Protein AF-A0A175W714-F1 (afdb_monomer_lite)

Sequence (210 aa):
MASLNISRDTPFRANLKCFIICFLMSLANVQYGYDTAVIAAFQAMRGFLRVFGYRDPSLPSGWGIEPTHQQLITSFMNVGTIGIWAGSVIGFVGFGVQMGTDTVAGVCVGRTLVGVCNAFYITFANAYVSESAPRHLRAVMGGLFGIMPTIGGMLGTVTVYLAKGIDNQLCYQIPLACLFFFPTVLCVMAVFIPESPRGRAQREKAEAAR

pLDDT: mean 70.59, std 15.59, range [27.31, 91.62]

Foldseek 3Di:
DPPPCPVVCPDCVVCVVVLVLLLLLLLLLLLVLLVVLLVVLLLVALQSCVQENDQDPPDPSRDDDDDDDDPPQPPVLPPQQVLLVVLLVLLVVLLVQCLPDSYPVSPVVSVVSPVSSSSSSLSNSVVQLCQSDDPVCSVVSVVSSVCSSVNSNVVNNVQLVVLRVDNHNSSSNRSSVVSNVSSVSSVVSSVVDDGGPVVVVVVVVVVVVD

InterPro domains:
  IPR005828 Major facilitator, sugar transporter-like [PF00083] (87-210)
  IPR036259 MFS transporter superfamily [G3DSA:1.20.1250.20] (13-210)
  IPR036259 MFS transporter superfamily [SSF103473] (22-206)
  IPR050360 Major Facilitator Superfamily Sugar Transporters [PTHR48022] (12-209)

Radius of gyration: 20.7 Å; chains: 1; bounding box: 66×40×62 Å

Secondary structure (DSSP, 8-state):
-----------HHHHHHHHHHHHHHHHHHHHHHHHHHHHHHHTT-HHHHHHH----TTSTT---------SSTTGGGG-TTHHHHHHHHHHHHHHHHHHH--SHHHHHHHHHHHHHHHHHHHHHHHHHHHHHS-TTTHHHHHHHHHHHHHHHHHHHHHHHHHHTT--STHHHHHHHHHHTHHHHHHHHHHHHSPPPHHHHHHHHHHHHT-

Structure (mmCIF, N/CA/C/O backbone):
data_AF-A0A175W714-F1
#
_entry.id   AF-A0A175W714-F1
#
loop_
_atom_site.group_PDB
_atom_site.id
_atom_site.type_symbol
_atom_site.label_atom_id
_atom_site.label_alt_id
_atom_site.label_comp_id
_atom_site.label_asym_id
_atom_site.label_entity_id
_atom_site.label_seq_id
_atom_site.pdbx_PDB_ins_code
_atom_site.Cartn_x
_atom_site.Cartn_y
_atom_site.Cartn_z
_atom_site.occupancy
_atom_site.B_iso_or_equiv
_atom_site.auth_seq_id
_atom_site.auth_comp_id
_atom_site.auth_asym_id
_atom_site.auth_atom_id
_atom_site.pdbx_PDB_model_num
ATOM 1 N N . MET A 1 1 ? 48.216 17.654 -17.788 1.00 36.84 1 MET A N 1
ATOM 2 C CA . MET A 1 1 ? 47.383 17.297 -16.618 1.00 36.84 1 MET A CA 1
ATOM 3 C C . MET A 1 1 ? 46.293 18.347 -16.411 1.00 36.84 1 MET A C 1
ATOM 5 O O . MET A 1 1 ? 46.246 18.986 -15.370 1.00 36.84 1 MET A O 1
ATOM 9 N N . ALA A 1 2 ? 45.410 18.544 -17.397 1.00 43.91 2 ALA A N 1
ATOM 10 C CA . ALA A 1 2 ? 44.174 19.269 -17.131 1.00 43.91 2 ALA A CA 1
ATOM 11 C C . ALA A 1 2 ? 43.330 18.331 -16.272 1.00 43.91 2 ALA A C 1
ATOM 13 O O . ALA A 1 2 ? 42.782 17.348 -16.773 1.00 43.91 2 ALA A O 1
ATOM 14 N N . SER A 1 3 ? 43.338 18.570 -14.964 1.00 50.34 3 SER A N 1
ATOM 15 C CA . SER A 1 3 ? 42.326 18.043 -14.071 1.00 50.34 3 SER A CA 1
ATOM 16 C C . SER A 1 3 ? 40.991 18.374 -14.721 1.00 50.34 3 SER A C 1
ATOM 18 O O . SER A 1 3 ? 40.574 19.531 -14.775 1.00 50.34 3 SER A O 1
ATOM 20 N N . LEU A 1 4 ? 40.346 17.353 -15.288 1.00 48.00 4 LEU A N 1
ATOM 21 C CA . LEU A 1 4 ? 38.928 17.390 -15.583 1.00 48.00 4 LEU A CA 1
ATOM 22 C C . LEU A 1 4 ? 38.250 17.530 -14.217 1.00 48.00 4 LEU A C 1
ATOM 24 O O . LEU A 1 4 ? 37.769 16.565 -13.626 1.00 48.00 4 LEU A O 1
ATOM 28 N N . ASN A 1 5 ? 38.228 18.764 -13.716 1.00 44.22 5 ASN A N 1
ATOM 29 C CA . ASN A 1 5 ? 37.180 19.291 -12.871 1.00 44.22 5 ASN A CA 1
ATOM 30 C C . ASN A 1 5 ? 35.907 19.225 -13.720 1.00 44.22 5 ASN A C 1
ATOM 32 O O . ASN A 1 5 ? 35.352 20.237 -14.142 1.00 44.22 5 ASN A O 1
ATO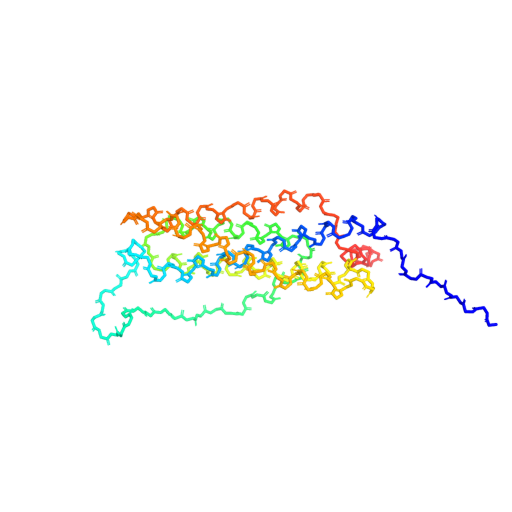M 36 N N . ILE A 1 6 ? 35.434 18.001 -13.983 1.00 50.16 6 ILE A N 1
ATOM 37 C CA . ILE A 1 6 ? 34.012 17.739 -14.079 1.00 50.16 6 ILE A CA 1
ATOM 38 C C . ILE A 1 6 ? 33.539 18.157 -12.699 1.00 50.16 6 ILE A C 1
ATOM 40 O O . ILE A 1 6 ? 33.594 17.368 -11.756 1.00 50.16 6 ILE A O 1
ATOM 44 N N . SER A 1 7 ? 33.199 19.437 -12.563 1.00 48.09 7 SER A N 1
ATOM 45 C CA . SER A 1 7 ? 32.378 19.918 -11.474 1.00 48.09 7 SER A CA 1
ATOM 46 C C . SER A 1 7 ? 31.142 19.034 -11.551 1.00 48.09 7 SER A C 1
ATOM 48 O O . SER A 1 7 ? 30.301 19.142 -12.442 1.00 48.09 7 SER A O 1
ATOM 50 N N . ARG A 1 8 ? 31.165 17.993 -10.720 1.00 55.59 8 ARG A N 1
ATOM 51 C CA . ARG A 1 8 ? 30.246 16.855 -10.743 1.00 55.59 8 ARG A CA 1
ATOM 52 C C . ARG A 1 8 ? 28.924 17.229 -10.078 1.00 55.59 8 ARG A C 1
ATOM 54 O O . ARG A 1 8 ? 28.111 16.355 -9.787 1.00 55.59 8 ARG A O 1
ATOM 61 N N . ASP A 1 9 ? 28.736 18.526 -9.883 1.00 52.00 9 ASP A N 1
ATOM 62 C CA . ASP A 1 9 ? 27.588 19.195 -9.323 1.00 52.00 9 ASP A CA 1
ATOM 63 C C . ASP A 1 9 ? 26.723 19.647 -10.496 1.00 52.00 9 ASP A C 1
ATOM 65 O O . ASP A 1 9 ? 26.537 20.831 -10.772 1.00 52.00 9 ASP A O 1
ATOM 69 N N . THR A 1 10 ? 26.191 18.678 -11.246 1.00 57.50 10 THR A N 1
ATOM 70 C CA . THR A 1 10 ? 25.026 18.966 -12.089 1.00 57.50 10 THR A CA 1
ATOM 71 C C . THR A 1 10 ? 23.985 19.652 -11.198 1.00 57.50 10 THR A C 1
ATOM 73 O O . THR A 1 10 ? 23.635 19.076 -10.162 1.00 57.50 10 THR A O 1
ATOM 76 N N . PRO A 1 11 ? 23.503 20.858 -11.548 1.00 58.75 11 PRO A N 1
ATOM 77 C CA . PRO A 1 11 ? 22.686 21.666 -10.650 1.00 58.75 11 PRO A CA 1
ATOM 78 C C . PRO A 1 11 ? 21.440 20.896 -10.204 1.00 58.75 11 PRO A C 1
ATOM 80 O O . PRO A 1 11 ? 20.872 20.128 -10.982 1.00 58.75 11 PRO A O 1
ATOM 83 N N . PHE A 1 12 ? 20.973 21.129 -8.972 1.00 59.03 12 PHE A N 1
ATOM 84 C CA . PHE A 1 12 ? 19.808 20.445 -8.385 1.00 59.03 12 PHE A CA 1
ATOM 85 C C . PHE A 1 12 ? 18.595 20.407 -9.332 1.00 59.03 12 PHE A C 1
ATOM 87 O O . PHE A 1 12 ? 17.926 19.386 -9.439 1.00 59.03 12 PHE A O 1
ATOM 94 N N . ARG A 1 13 ? 18.368 21.478 -10.108 1.00 57.28 13 ARG A N 1
ATOM 95 C CA . ARG A 1 13 ? 17.308 21.558 -11.130 1.00 57.28 13 ARG A CA 1
ATOM 96 C C . ARG A 1 13 ? 17.423 20.505 -12.239 1.00 57.28 13 ARG A C 1
ATOM 98 O O . ARG A 1 13 ? 16.395 20.010 -12.688 1.00 57.28 13 ARG A O 1
ATOM 105 N N . ALA A 1 14 ? 18.635 20.140 -12.661 1.00 60.34 14 ALA A N 1
ATOM 106 C CA . ALA A 1 14 ? 18.847 19.094 -13.666 1.00 60.34 14 ALA A CA 1
ATOM 107 C C . ALA A 1 14 ? 18.456 17.709 -13.123 1.00 60.34 14 ALA A C 1
ATOM 109 O O . ALA A 1 14 ? 17.886 16.894 -13.845 1.00 60.34 14 ALA A O 1
ATOM 110 N N . ASN A 1 15 ? 18.687 17.480 -11.827 1.00 66.62 15 ASN A N 1
ATOM 111 C CA . ASN A 1 15 ? 18.328 16.241 -11.139 1.00 66.62 15 ASN A CA 1
ATOM 112 C C . ASN A 1 15 ? 16.938 16.285 -10.484 1.00 66.62 15 ASN A C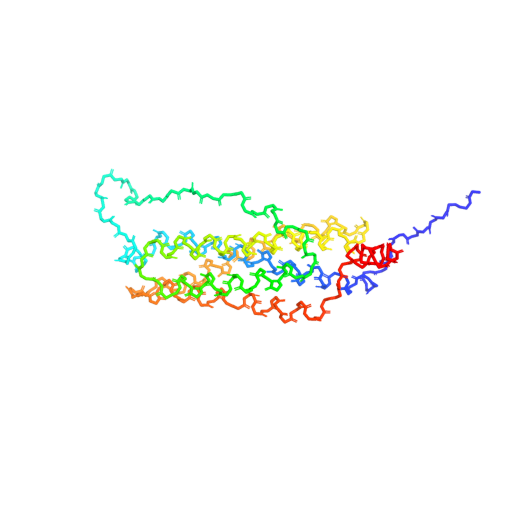 1
ATOM 114 O O . ASN A 1 15 ? 16.502 15.273 -9.943 1.00 66.62 15 ASN A O 1
ATOM 118 N N . LEU A 1 16 ? 16.216 17.411 -10.550 1.00 71.62 16 LEU A N 1
ATOM 119 C CA . LEU A 1 16 ? 14.935 17.599 -9.864 1.00 71.62 16 LEU A CA 1
ATOM 120 C C . LEU A 1 16 ? 13.883 16.591 -10.332 1.00 71.62 16 LEU A C 1
ATOM 122 O O . LEU A 1 16 ? 13.131 16.079 -9.514 1.00 71.62 16 LEU A O 1
ATOM 126 N N . LYS A 1 17 ? 13.865 16.244 -11.625 1.00 70.94 17 LYS A N 1
ATOM 127 C CA . LYS A 1 17 ? 12.980 15.188 -12.145 1.00 70.94 17 LYS A CA 1
ATOM 128 C C . LYS A 1 17 ? 13.260 13.843 -11.470 1.00 70.94 17 LYS A C 1
ATOM 130 O O . LYS A 1 17 ? 12.333 13.196 -11.002 1.00 70.94 17 LYS A O 1
ATOM 135 N N . CYS A 1 18 ? 14.533 13.457 -11.363 1.00 69.62 18 CYS A N 1
ATOM 136 C CA . CYS A 1 18 ? 14.940 12.233 -10.671 1.00 69.62 18 CYS A CA 1
ATOM 137 C C . CYS A 1 18 ? 14.597 12.299 -9.175 1.00 69.62 18 CYS A C 1
ATOM 139 O O . CYS A 1 18 ? 14.030 11.359 -8.628 1.00 69.62 18 CYS A O 1
ATOM 141 N N . PHE A 1 19 ? 14.853 13.439 -8.532 1.00 74.50 19 PHE A N 1
ATOM 142 C CA . PHE A 1 19 ? 14.507 13.666 -7.132 1.00 74.50 19 PHE A CA 1
ATOM 143 C C . PHE A 1 19 ? 13.004 13.529 -6.866 1.00 74.50 19 PHE A C 1
ATOM 145 O O . PHE A 1 19 ? 12.624 12.811 -5.946 1.00 74.50 19 PHE A O 1
ATOM 152 N N . ILE A 1 20 ? 12.155 14.149 -7.691 1.00 77.00 20 ILE A N 1
ATOM 153 C CA . ILE A 1 20 ? 10.694 14.039 -7.591 1.00 77.00 20 ILE A CA 1
ATOM 154 C C . ILE A 1 20 ? 10.259 12.585 -7.771 1.00 77.00 20 ILE A C 1
ATOM 156 O O . ILE A 1 20 ? 9.485 12.087 -6.962 1.00 77.00 20 ILE A O 1
ATOM 160 N N . ILE A 1 21 ? 10.779 11.876 -8.776 1.00 75.69 21 ILE A N 1
ATOM 161 C CA . ILE A 1 21 ? 10.405 10.476 -9.000 1.00 75.69 21 ILE A CA 1
ATOM 162 C C . ILE A 1 21 ? 10.840 9.592 -7.818 1.00 75.69 21 ILE A C 1
ATOM 164 O O . ILE A 1 21 ? 10.051 8.785 -7.332 1.00 75.69 21 ILE A O 1
ATOM 168 N N . CYS A 1 22 ? 12.058 9.761 -7.299 1.00 75.31 22 CYS A N 1
ATOM 169 C CA . CYS A 1 22 ? 12.528 9.023 -6.126 1.00 75.31 22 CYS A CA 1
ATOM 170 C C . CYS A 1 22 ? 11.728 9.353 -4.863 1.00 75.31 22 CYS A C 1
ATOM 172 O O . CYS A 1 22 ? 11.448 8.455 -4.070 1.00 75.31 22 CYS A O 1
ATOM 174 N N . PHE A 1 23 ? 11.326 10.611 -4.683 1.00 78.06 23 PHE A N 1
ATOM 175 C CA . PHE A 1 23 ? 10.436 11.009 -3.599 1.00 78.06 23 PHE A CA 1
ATOM 176 C C . PHE A 1 23 ? 9.063 10.335 -3.734 1.00 78.06 23 PHE A C 1
ATOM 178 O O . PHE A 1 23 ? 8.578 9.737 -2.776 1.00 78.06 23 PHE A O 1
ATOM 185 N N . LEU A 1 24 ? 8.485 10.323 -4.939 1.00 78.31 24 LEU A N 1
ATOM 186 C CA . LEU A 1 24 ? 7.223 9.633 -5.222 1.00 78.31 24 LEU A CA 1
ATOM 187 C C . LEU A 1 24 ? 7.325 8.121 -4.986 1.00 78.31 24 LEU A C 1
ATOM 189 O O . LEU A 1 24 ? 6.415 7.532 -4.415 1.00 78.31 24 LEU A O 1
ATOM 193 N N . MET A 1 25 ? 8.442 7.485 -5.346 1.00 75.75 25 MET A N 1
ATOM 194 C CA . MET A 1 25 ? 8.683 6.070 -5.026 1.00 75.75 25 MET A CA 1
ATOM 195 C C . MET A 1 25 ? 8.885 5.822 -3.539 1.00 75.75 25 MET A C 1
ATOM 197 O O . MET A 1 25 ? 8.499 4.773 -3.025 1.00 75.75 25 MET A O 1
ATOM 201 N N . SER A 1 26 ? 9.393 6.810 -2.813 1.00 80.44 26 SER A N 1
ATOM 202 C CA . SER A 1 26 ? 9.501 6.724 -1.360 1.00 80.44 26 SER A CA 1
ATOM 203 C C . SER A 1 26 ? 8.125 6.778 -0.672 1.00 80.44 26 SER A C 1
ATOM 205 O O . SER A 1 26 ? 8.000 6.275 0.443 1.00 80.44 26 SER A O 1
ATOM 207 N N . LEU A 1 27 ? 7.062 7.252 -1.342 1.00 81.25 27 LEU A N 1
ATOM 208 C CA . LEU A 1 27 ? 5.677 7.133 -0.851 1.00 81.25 27 LEU A CA 1
ATOM 209 C C . LEU A 1 27 ? 5.258 5.668 -0.640 1.00 81.25 27 LEU A C 1
ATOM 211 O O . LEU A 1 27 ? 4.466 5.370 0.251 1.00 81.25 27 LEU A O 1
ATOM 215 N N . ALA A 1 28 ? 5.849 4.731 -1.384 1.00 80.69 28 ALA A N 1
ATOM 216 C CA . ALA A 1 28 ? 5.621 3.304 -1.177 1.00 80.69 28 ALA A CA 1
ATOM 217 C C . ALA A 1 28 ? 6.116 2.818 0.200 1.00 80.69 28 ALA A C 1
ATOM 219 O O . ALA A 1 28 ? 5.582 1.867 0.761 1.00 80.69 28 ALA A O 1
ATOM 220 N N . ASN A 1 29 ? 7.092 3.512 0.793 1.00 83.06 29 ASN A N 1
ATOM 221 C CA . ASN A 1 29 ? 7.564 3.233 2.151 1.00 83.06 29 ASN A CA 1
ATOM 222 C C . ASN A 1 29 ? 6.700 3.909 3.219 1.00 83.06 29 ASN A C 1
ATOM 224 O O . ASN A 1 29 ? 6.588 3.389 4.327 1.00 83.06 29 ASN A O 1
ATOM 228 N N . VAL A 1 30 ? 6.038 5.023 2.883 1.00 85.19 30 VAL A N 1
ATOM 229 C CA . VAL A 1 30 ? 5.006 5.623 3.745 1.00 85.19 30 VAL A CA 1
ATOM 230 C C . VAL A 1 30 ? 3.872 4.622 3.958 1.00 85.19 30 VAL A C 1
ATOM 232 O O . VAL A 1 30 ? 3.441 4.430 5.090 1.00 85.19 30 VAL A O 1
ATOM 235 N N . GLN A 1 31 ? 3.455 3.915 2.904 1.00 84.06 31 GLN A N 1
ATOM 236 C CA . GLN A 1 31 ? 2.470 2.837 3.009 1.00 84.06 31 GLN A CA 1
ATOM 237 C C . GLN A 1 31 ? 2.899 1.741 3.997 1.00 84.06 31 GLN A C 1
ATOM 239 O O . GLN A 1 31 ? 2.113 1.343 4.853 1.00 84.06 31 GLN A O 1
ATOM 244 N N . TYR A 1 32 ? 4.152 1.281 3.921 1.00 83.81 32 TYR A N 1
ATOM 245 C CA . TYR A 1 32 ? 4.681 0.288 4.862 1.00 83.81 32 TYR A CA 1
ATOM 246 C C . TYR A 1 32 ? 4.666 0.793 6.316 1.00 83.81 32 TYR A C 1
ATOM 248 O O . TYR A 1 32 ? 4.240 0.086 7.231 1.00 83.81 32 TYR A O 1
ATOM 256 N N . GLY A 1 33 ? 5.086 2.040 6.535 1.00 82.44 33 GLY A N 1
ATOM 257 C CA . GLY A 1 33 ? 5.029 2.667 7.854 1.00 82.44 33 GLY A CA 1
ATOM 258 C C . GLY A 1 33 ? 3.605 2.794 8.395 1.00 82.44 33 GLY A C 1
ATOM 259 O O . GLY A 1 33 ? 3.350 2.512 9.563 1.00 82.44 33 GLY A O 1
ATOM 260 N N . TYR A 1 34 ? 2.661 3.173 7.534 1.00 85.25 34 TYR A N 1
ATOM 261 C CA . TYR A 1 34 ? 1.252 3.281 7.893 1.00 85.25 34 TYR A CA 1
ATOM 262 C C . TYR A 1 34 ? 0.677 1.915 8.293 1.00 85.25 34 TYR A C 1
ATOM 264 O O . TYR A 1 34 ? 0.051 1.799 9.346 1.00 85.25 34 TYR A O 1
ATOM 272 N N . ASP A 1 35 ? 0.925 0.873 7.493 1.00 82.69 35 ASP A N 1
ATOM 273 C CA . ASP A 1 35 ? 0.424 -0.479 7.7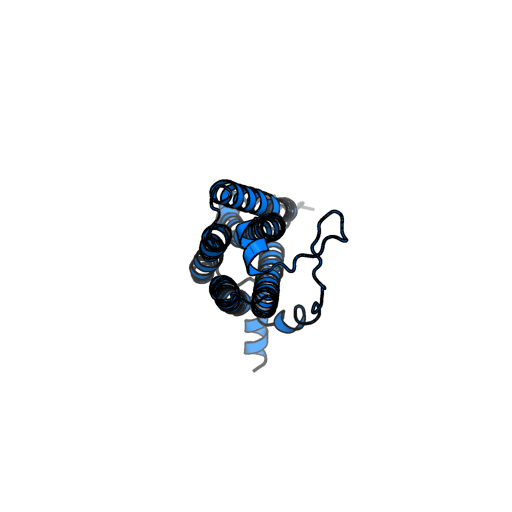61 1.00 82.69 35 ASP A CA 1
ATOM 274 C C . ASP A 1 35 ? 0.947 -1.034 9.091 1.00 82.69 35 ASP A C 1
ATOM 276 O O . ASP A 1 35 ? 0.163 -1.525 9.903 1.00 82.69 35 ASP A O 1
ATOM 280 N N . THR A 1 36 ? 2.245 -0.878 9.373 1.00 82.94 36 THR A N 1
ATOM 281 C CA . THR A 1 36 ? 2.836 -1.352 10.637 1.00 82.94 36 THR A CA 1
ATOM 282 C C . THR A 1 36 ? 2.243 -0.651 11.863 1.00 82.94 36 THR A C 1
ATOM 284 O O . THR A 1 36 ? 1.941 -1.315 12.858 1.00 82.94 36 THR A O 1
ATOM 287 N N . ALA A 1 37 ? 1.993 0.659 11.789 1.00 82.12 37 ALA A N 1
ATOM 288 C CA . ALA A 1 37 ? 1.348 1.406 12.870 1.00 82.12 37 ALA A CA 1
ATOM 289 C C . ALA A 1 37 ? -0.116 0.987 13.088 1.00 82.12 37 ALA A C 1
ATOM 291 O O . ALA A 1 37 ? -0.547 0.801 14.229 1.00 82.12 37 ALA A O 1
ATOM 292 N N . VAL A 1 38 ? -0.876 0.797 12.006 1.00 83.50 38 VAL A N 1
ATOM 293 C CA . VAL A 1 38 ? -2.277 0.358 12.089 1.00 83.50 38 VAL A CA 1
ATOM 294 C C . VAL A 1 38 ? -2.387 -1.061 12.653 1.00 83.50 38 VAL A C 1
ATOM 296 O O . VAL A 1 38 ? -3.248 -1.314 13.495 1.00 83.50 38 VAL A O 1
ATOM 299 N N . ILE A 1 39 ? -1.490 -1.973 12.263 1.00 81.06 39 ILE A N 1
ATOM 300 C CA . ILE A 1 39 ? -1.430 -3.333 12.827 1.00 81.06 39 ILE A CA 1
ATOM 301 C C . ILE A 1 39 ? -1.214 -3.293 14.336 1.00 81.06 39 ILE A C 1
ATOM 303 O O . ILE A 1 39 ? -1.967 -3.923 15.080 1.00 81.06 39 ILE A O 1
ATOM 307 N N . ALA A 1 40 ? -0.194 -2.556 14.784 1.00 79.06 40 ALA A N 1
ATOM 308 C CA . ALA A 1 40 ? 0.134 -2.458 16.202 1.00 79.06 40 ALA A CA 1
ATOM 309 C C . ALA A 1 40 ? -1.055 -1.912 17.010 1.00 79.06 40 ALA A C 1
ATOM 311 O O . ALA A 1 40 ? -1.334 -2.368 18.117 1.00 79.06 40 ALA A O 1
ATOM 312 N N . ALA A 1 41 ? -1.812 -0.982 16.427 1.00 81.12 41 ALA A N 1
ATOM 313 C CA . ALA A 1 41 ? -3.002 -0.433 17.053 1.00 81.12 41 ALA A CA 1
ATOM 314 C C . ALA A 1 41 ? -4.181 -1.412 17.135 1.00 81.12 41 ALA A C 1
ATOM 316 O O . ALA A 1 41 ? -4.917 -1.381 18.123 1.00 81.12 41 ALA A O 1
ATOM 317 N N . PHE A 1 42 ? -4.381 -2.281 16.138 1.00 77.75 42 PHE A N 1
ATOM 318 C CA . PHE A 1 42 ? -5.491 -3.245 16.139 1.00 77.75 42 PHE A CA 1
ATOM 319 C C . PHE A 1 42 ? -5.450 -4.183 17.337 1.00 77.75 42 PHE A C 1
ATOM 321 O O . PHE A 1 42 ? -6.497 -4.478 17.910 1.00 77.75 42 PHE A O 1
ATOM 328 N N . GLN A 1 43 ? -4.254 -4.555 17.790 1.00 71.62 43 GLN A N 1
ATOM 329 C CA . GLN A 1 43 ? -4.078 -5.378 18.988 1.00 71.62 43 GLN A CA 1
ATOM 330 C C . GLN A 1 43 ? -4.623 -4.711 20.267 1.00 71.62 43 GLN A C 1
ATOM 332 O O . GLN A 1 43 ? -4.957 -5.406 21.222 1.00 71.62 43 GLN A O 1
ATOM 337 N N . ALA A 1 44 ? -4.757 -3.380 20.290 1.00 74.69 44 ALA A N 1
ATOM 338 C CA . ALA A 1 44 ? -5.293 -2.620 21.421 1.00 74.69 44 ALA A CA 1
ATOM 339 C C . ALA A 1 44 ? -6.746 -2.138 21.220 1.00 74.69 44 ALA A C 1
ATOM 341 O O . ALA A 1 44 ? -7.365 -1.624 22.158 1.00 74.69 44 ALA A O 1
ATOM 342 N N . MET A 1 45 ? -7.314 -2.264 20.016 1.00 75.88 45 MET A N 1
ATOM 343 C CA . MET A 1 45 ? -8.661 -1.772 19.720 1.00 75.88 45 MET A CA 1
ATOM 344 C C . MET A 1 45 ? -9.737 -2.717 20.253 1.00 75.88 45 MET A C 1
ATOM 346 O O . MET A 1 45 ? -9.836 -3.870 19.843 1.00 75.88 45 MET A O 1
ATOM 350 N N . ARG A 1 46 ? -10.634 -2.195 21.096 1.00 74.31 46 ARG A N 1
ATOM 351 C CA . ARG A 1 46 ? -11.740 -2.971 21.683 1.00 74.31 46 ARG A CA 1
ATOM 352 C C . ARG A 1 46 ? -12.645 -3.617 20.633 1.00 74.31 46 ARG A C 1
ATOM 354 O O . ARG A 1 46 ? -13.030 -4.766 20.817 1.00 74.31 46 ARG A O 1
ATOM 361 N N . GLY A 1 47 ? -12.971 -2.916 19.544 1.00 71.88 47 GLY A N 1
ATOM 362 C CA . GLY A 1 47 ? -13.799 -3.482 18.475 1.00 71.88 47 GLY A CA 1
ATOM 363 C C . GLY A 1 47 ? -13.107 -4.623 17.722 1.00 71.88 47 GLY A C 1
ATOM 364 O O . GLY A 1 47 ? -13.751 -5.622 17.429 1.00 71.88 47 GLY A O 1
ATOM 365 N N . PHE A 1 48 ? -11.790 -4.540 17.504 1.00 72.06 48 PHE A N 1
ATOM 366 C CA . PHE A 1 48 ? -11.010 -5.631 16.907 1.00 72.06 48 PHE A CA 1
ATOM 367 C C . PHE A 1 48 ? -10.947 -6.851 17.841 1.00 72.06 48 PHE A C 1
ATOM 369 O O . PHE A 1 48 ? -11.216 -7.974 17.420 1.00 72.06 48 PHE A O 1
ATOM 376 N N . LEU A 1 49 ? -10.689 -6.626 19.133 1.00 72.81 49 LEU A N 1
ATOM 377 C CA . LEU A 1 49 ? -10.649 -7.686 20.146 1.00 72.81 49 LEU A CA 1
ATOM 378 C C . LEU A 1 49 ? -12.004 -8.378 20.359 1.00 72.81 49 LEU A C 1
ATOM 380 O O . LEU A 1 49 ? -12.038 -9.561 20.677 1.00 72.81 49 LEU A O 1
ATOM 384 N N . ARG A 1 50 ? -13.126 -7.672 20.176 1.00 69.62 50 ARG A N 1
ATOM 385 C CA . ARG A 1 50 ? -14.471 -8.272 20.257 1.00 69.62 50 ARG A CA 1
ATOM 386 C C . ARG A 1 50 ? -14.770 -9.241 19.112 1.00 69.62 50 ARG A C 1
ATOM 388 O O . ARG A 1 50 ? -15.560 -10.153 19.317 1.00 69.62 50 ARG A O 1
ATOM 395 N N . VAL A 1 51 ? -14.185 -9.023 17.933 1.00 69.56 51 VAL A N 1
ATOM 396 C CA . VAL A 1 51 ? -14.429 -9.844 16.734 1.00 69.56 51 VAL A CA 1
ATOM 397 C C . VAL A 1 51 ? -13.420 -10.987 16.631 1.00 69.56 51 VAL A C 1
ATOM 399 O O . VAL A 1 51 ? -13.807 -12.129 16.415 1.00 69.56 51 VAL A O 1
ATOM 402 N N . PHE A 1 52 ? -12.130 -10.700 16.822 1.00 67.06 52 PHE A N 1
ATOM 403 C CA . PHE A 1 52 ? -11.045 -11.662 16.575 1.00 67.06 52 PHE A CA 1
ATOM 404 C C . PHE A 1 52 ? -10.453 -12.282 17.839 1.00 67.06 52 PHE A C 1
ATOM 406 O O . PHE A 1 52 ? -9.562 -13.128 17.761 1.00 67.06 52 PHE A O 1
ATOM 413 N N . GLY A 1 53 ? -10.903 -11.839 19.007 1.00 56.41 53 GLY A N 1
ATOM 414 C CA . GLY A 1 53 ? -10.350 -12.272 20.269 1.00 56.41 53 GLY A CA 1
ATOM 415 C C . GLY A 1 53 ? -11.007 -13.520 20.867 1.00 56.41 53 GLY A C 1
ATOM 416 O O . GLY A 1 53 ? -12.224 -13.588 20.990 1.00 56.41 53 GLY A O 1
ATOM 417 N N . TYR A 1 54 ? -10.193 -14.457 21.366 1.00 51.47 54 TYR A N 1
ATOM 418 C CA . TYR A 1 54 ? -10.571 -15.412 22.412 1.00 51.47 54 TYR A CA 1
ATOM 419 C C . TYR A 1 54 ? -10.300 -14.875 23.827 1.00 51.47 54 TYR A C 1
ATOM 421 O O . TYR A 1 54 ? -9.200 -14.439 24.151 1.00 51.47 54 TYR A O 1
ATOM 429 N N . ARG A 1 55 ? -11.311 -14.921 24.699 1.00 46.00 55 ARG A N 1
ATOM 430 C CA . ARG A 1 55 ? -11.206 -14.494 26.100 1.00 46.00 55 ARG A CA 1
ATOM 431 C C . ARG A 1 55 ? -10.353 -15.496 26.889 1.00 46.00 55 ARG A C 1
ATOM 433 O O . ARG A 1 55 ? -10.876 -16.536 27.272 1.00 46.00 55 ARG A O 1
ATOM 440 N N . ASP A 1 56 ? -9.092 -15.169 27.171 1.00 48.72 56 ASP A N 1
ATOM 441 C CA . ASP A 1 56 ? -8.236 -15.972 28.057 1.00 48.72 56 ASP A CA 1
ATOM 442 C C . ASP A 1 56 ? -7.728 -15.137 29.259 1.00 48.72 56 ASP A C 1
ATOM 444 O O . ASP A 1 56 ? -7.018 -14.145 29.067 1.00 48.72 56 ASP A O 1
ATOM 448 N N . PRO A 1 57 ? -8.108 -15.477 30.507 1.00 54.19 57 PRO A N 1
ATOM 449 C CA . PRO A 1 57 ? -7.709 -14.749 31.716 1.00 54.19 57 PRO A CA 1
ATOM 450 C C . PRO A 1 57 ? -6.265 -15.008 32.203 1.00 54.19 57 PRO A C 1
ATOM 452 O O . PRO A 1 57 ? -5.896 -14.500 33.260 1.00 54.19 57 PRO A O 1
ATOM 455 N N . SER A 1 58 ? -5.436 -15.762 31.470 1.00 49.91 58 SER A N 1
ATOM 456 C CA . SER A 1 58 ? -4.129 -16.254 31.959 1.00 49.91 58 SER A CA 1
ATOM 457 C C . SER A 1 58 ? -2.893 -15.415 31.578 1.00 49.91 58 SER A C 1
ATOM 459 O O . SER A 1 58 ? -1.794 -15.722 32.037 1.00 49.91 58 SER A O 1
ATOM 461 N N . LEU A 1 59 ? -3.017 -14.376 30.740 1.00 46.72 59 LEU A N 1
ATOM 462 C CA . LEU A 1 59 ? -1.874 -13.578 30.252 1.00 46.72 59 LEU A CA 1
ATOM 463 C C . LEU A 1 59 ? -2.013 -12.083 30.598 1.00 46.72 59 LEU A C 1
ATOM 465 O O . LEU A 1 59 ? -3.101 -11.537 30.422 1.00 46.72 59 LEU A O 1
ATOM 469 N N . PRO A 1 60 ? -0.922 -11.365 30.958 1.00 55.22 60 PRO A N 1
ATOM 470 C CA . PRO A 1 60 ? -0.968 -9.931 31.288 1.00 55.22 60 PRO A CA 1
ATOM 471 C C . PRO A 1 60 ? -1.530 -9.037 30.172 1.00 55.22 60 PRO A C 1
ATOM 473 O O . PRO A 1 60 ? -2.018 -7.945 30.443 1.00 55.22 60 PRO A O 1
ATOM 476 N N . SER A 1 61 ? -1.469 -9.503 28.919 1.00 52.31 61 SER A N 1
ATOM 477 C CA . SER A 1 61 ? -2.081 -8.849 27.759 1.00 52.31 61 SER A CA 1
ATOM 478 C C . SER A 1 61 ? -3.084 -9.744 27.012 1.00 52.31 61 SER A C 1
ATOM 480 O O . SER A 1 61 ? -3.558 -9.321 25.970 1.00 52.31 61 SER A O 1
ATOM 482 N N . GLY A 1 62 ? -3.423 -10.944 27.504 1.00 45.31 62 GLY A N 1
ATOM 483 C CA . GLY A 1 62 ? -4.551 -11.775 27.029 1.00 45.31 62 GLY A CA 1
ATOM 484 C C . GLY A 1 62 ? -4.588 -12.261 25.566 1.00 45.31 62 GLY A C 1
ATOM 485 O O . GLY A 1 62 ? -5.542 -12.942 25.211 1.00 45.31 62 GLY A O 1
ATOM 486 N N . TRP A 1 63 ? -3.606 -11.942 24.711 1.00 42.50 63 TRP A N 1
ATOM 487 C CA . TRP A 1 63 ? -3.663 -12.196 23.259 1.00 42.50 63 TRP A CA 1
ATOM 488 C C . TRP A 1 63 ? -2.324 -12.720 22.716 1.00 42.50 63 TRP A C 1
ATOM 490 O O . TRP A 1 63 ? -1.271 -12.199 23.081 1.00 42.50 63 TRP A O 1
ATOM 500 N N . GLY A 1 64 ? -2.348 -13.705 21.812 1.00 34.66 64 GLY A N 1
ATOM 501 C CA . GLY A 1 64 ? -1.158 -14.236 21.132 1.00 34.66 64 GLY A CA 1
ATOM 502 C C . GLY A 1 64 ? -1.435 -14.566 19.661 1.00 34.66 64 GLY A C 1
ATOM 503 O O . GLY A 1 64 ? -2.537 -14.995 19.328 1.00 34.66 64 GLY A O 1
ATOM 504 N N . ILE A 1 65 ? -0.453 -14.333 18.782 1.00 37.91 65 ILE A N 1
ATOM 505 C CA . ILE A 1 65 ? -0.511 -14.625 17.337 1.00 37.91 65 ILE A CA 1
ATOM 506 C C . ILE A 1 65 ? 0.799 -15.306 16.920 1.00 37.91 65 ILE A C 1
ATOM 508 O O . ILE A 1 65 ? 1.881 -14.855 17.296 1.00 37.91 65 ILE A O 1
ATOM 512 N N . GLU A 1 66 ? 0.689 -16.376 16.132 1.00 35.69 66 GLU A N 1
ATOM 513 C CA . GLU A 1 66 ? 1.807 -17.161 15.605 1.00 35.69 66 GLU A CA 1
ATOM 514 C C . GLU A 1 66 ? 2.371 -16.551 14.302 1.00 35.69 66 GLU A C 1
ATOM 516 O O 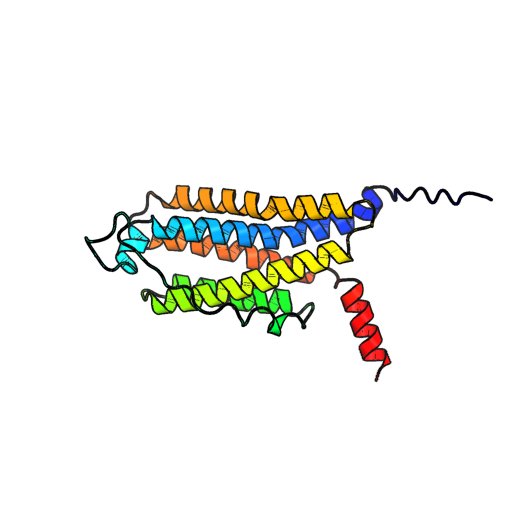. GLU A 1 66 ? 1.603 -16.214 13.395 1.00 35.69 66 GLU A O 1
ATOM 521 N N . PRO A 1 67 ? 3.701 -16.395 14.167 1.00 34.75 67 PRO A N 1
ATOM 522 C CA . PRO A 1 67 ? 4.331 -15.973 12.925 1.00 34.75 67 PRO A CA 1
ATOM 523 C C . PRO A 1 67 ? 4.669 -17.193 12.057 1.00 34.75 67 PRO A C 1
ATOM 525 O O . PRO A 1 67 ? 5.536 -17.995 12.397 1.00 34.75 67 PRO A O 1
ATOM 528 N N . THR A 1 68 ? 4.042 -17.336 10.890 1.00 38.50 68 THR A N 1
ATOM 529 C CA . THR A 1 68 ? 4.512 -18.285 9.869 1.00 38.50 68 THR A CA 1
ATOM 530 C C . THR A 1 68 ? 4.359 -17.693 8.468 1.00 38.50 68 THR A C 1
ATOM 532 O O . THR A 1 68 ? 3.399 -16.985 8.178 1.00 38.50 68 THR A O 1
ATOM 535 N N . HIS A 1 69 ? 5.340 -18.020 7.617 1.00 30.97 69 HIS A N 1
ATOM 536 C CA . HIS A 1 69 ? 5.490 -17.722 6.182 1.00 30.97 69 HIS A CA 1
ATOM 537 C C . HIS A 1 69 ? 6.289 -16.450 5.825 1.00 30.97 69 HIS A C 1
ATOM 539 O O . HIS A 1 69 ? 5.738 -15.407 5.490 1.00 30.97 69 HIS A O 1
ATOM 545 N N . GLN A 1 70 ? 7.625 -16.587 5.792 1.00 29.97 70 GLN A N 1
ATOM 546 C CA . GLN A 1 70 ? 8.576 -15.553 5.335 1.00 29.97 70 GLN A CA 1
ATOM 547 C C . GLN A 1 70 ? 9.416 -15.948 4.093 1.00 29.97 70 GLN A C 1
ATOM 549 O O . GLN A 1 70 ? 10.393 -15.281 3.776 1.00 29.97 70 GLN A O 1
ATOM 554 N N . GLN A 1 71 ? 9.051 -17.002 3.349 1.00 27.31 71 GLN A N 1
ATOM 555 C CA . GLN A 1 71 ? 9.869 -17.522 2.228 1.00 27.31 71 GLN A CA 1
ATOM 556 C C . GLN A 1 71 ? 9.362 -17.167 0.815 1.00 27.31 71 GLN A C 1
ATOM 558 O O . GLN A 1 71 ? 10.107 -17.301 -0.150 1.00 27.31 71 GLN A O 1
ATOM 563 N N . LEU A 1 72 ? 8.133 -16.658 0.663 1.00 39.31 72 LEU A N 1
ATOM 564 C CA . LEU A 1 72 ? 7.582 -16.307 -0.659 1.00 39.31 72 LEU A CA 1
ATOM 565 C C . LEU A 1 72 ? 8.182 -15.017 -1.258 1.00 39.31 72 LEU A C 1
ATOM 567 O O . LEU A 1 72 ? 8.099 -14.794 -2.464 1.00 39.31 72 LEU A O 1
ATOM 571 N N . ILE A 1 73 ? 8.797 -14.172 -0.423 1.00 36.91 73 ILE A N 1
ATOM 572 C CA . ILE A 1 73 ? 9.187 -12.793 -0.761 1.00 36.91 73 ILE A CA 1
ATOM 573 C C . ILE A 1 73 ? 10.301 -12.730 -1.822 1.00 36.91 73 ILE A C 1
ATOM 575 O O . ILE A 1 73 ? 10.306 -11.830 -2.658 1.00 36.91 73 ILE A O 1
ATOM 579 N N . THR A 1 74 ? 11.227 -13.689 -1.847 1.00 33.47 74 THR A N 1
ATOM 580 C CA . THR A 1 74 ? 12.382 -13.658 -2.762 1.00 33.47 74 THR A CA 1
ATOM 581 C C . THR A 1 74 ? 12.055 -14.103 -4.188 1.00 33.47 74 THR A C 1
ATOM 583 O O . THR A 1 74 ? 12.716 -13.659 -5.125 1.00 33.47 74 THR A O 1
ATOM 586 N N . SER A 1 75 ? 11.026 -14.934 -4.390 1.00 40.22 75 SER A N 1
ATOM 587 C CA . SER A 1 75 ? 10.726 -15.517 -5.711 1.00 40.22 75 SER A CA 1
ATOM 588 C C . SER A 1 75 ? 10.139 -14.504 -6.698 1.00 40.22 75 SER A C 1
ATOM 590 O O . SER A 1 75 ? 10.374 -14.594 -7.901 1.00 40.22 75 SER A O 1
ATOM 592 N N . PHE A 1 76 ? 9.419 -13.496 -6.205 1.00 41.41 76 PHE A N 1
ATOM 593 C CA . PHE A 1 76 ? 8.784 -12.499 -7.063 1.00 41.41 76 PHE A CA 1
ATOM 594 C C . PHE A 1 76 ? 9.692 -11.321 -7.477 1.00 41.41 76 PHE A C 1
ATOM 596 O O . PHE A 1 76 ? 9.279 -10.450 -8.243 1.00 41.41 76 PHE A O 1
ATOM 603 N N . MET A 1 77 ? 10.947 -11.308 -7.020 1.00 44.25 77 MET A N 1
ATOM 604 C CA . MET A 1 77 ? 11.930 -10.240 -7.244 1.00 44.25 77 MET A CA 1
ATOM 605 C C . MET A 1 77 ? 12.294 -10.011 -8.728 1.00 44.25 77 MET A C 1
ATOM 607 O O . MET A 1 77 ? 12.792 -8.943 -9.076 1.00 44.25 77 MET A O 1
ATOM 611 N N . ASN A 1 78 ? 12.035 -10.977 -9.619 1.00 39.50 78 ASN A N 1
ATOM 612 C CA . ASN A 1 78 ? 12.543 -10.955 -10.998 1.00 39.50 78 ASN A CA 1
ATOM 613 C C . ASN A 1 78 ? 11.657 -10.249 -12.043 1.00 39.50 78 ASN A C 1
ATOM 615 O O . ASN A 1 78 ? 12.031 -10.226 -13.213 1.00 39.50 78 ASN A O 1
ATOM 619 N N . VAL A 1 79 ? 10.522 -9.636 -11.679 1.00 42.91 79 VAL A N 1
ATOM 620 C CA . VAL A 1 79 ? 9.662 -8.947 -12.666 1.00 42.91 79 VAL A CA 1
ATOM 621 C C . VAL A 1 79 ? 9.603 -7.439 -12.402 1.00 42.91 79 VAL A C 1
ATOM 623 O O . VAL A 1 79 ? 8.676 -6.904 -11.796 1.00 42.91 79 VAL A O 1
ATOM 626 N N . GLY A 1 80 ? 10.637 -6.749 -12.888 1.00 45.66 80 GLY A N 1
ATOM 627 C CA . GLY A 1 80 ? 11.014 -5.364 -12.576 1.00 45.66 80 GLY A CA 1
ATOM 628 C C . GLY A 1 80 ? 10.100 -4.214 -13.026 1.00 45.66 80 GLY A C 1
ATOM 629 O O . GLY A 1 80 ? 10.562 -3.086 -13.002 1.00 45.66 80 GLY A O 1
ATOM 630 N N . THR A 1 81 ? 8.833 -4.439 -13.380 1.00 51.91 81 THR A N 1
ATOM 631 C CA . THR A 1 81 ? 7.816 -3.364 -13.543 1.00 51.91 81 THR A CA 1
ATOM 632 C C . THR A 1 81 ? 6.385 -3.851 -13.347 1.00 51.91 81 THR A C 1
ATOM 634 O O . THR A 1 81 ? 5.535 -3.109 -12.857 1.00 51.91 81 THR A O 1
ATOM 637 N N . ILE A 1 82 ? 6.136 -5.139 -13.595 1.00 55.84 82 ILE A N 1
ATOM 638 C CA . ILE A 1 82 ? 4.907 -5.812 -13.154 1.00 55.84 82 ILE A CA 1
ATOM 639 C C . ILE A 1 82 ? 4.867 -5.887 -11.619 1.00 55.84 82 ILE A C 1
ATOM 641 O O . ILE A 1 82 ? 3.788 -5.968 -11.060 1.00 55.84 82 ILE A O 1
ATOM 645 N N . GLY A 1 83 ? 6.003 -5.777 -10.918 1.00 64.19 83 GLY A N 1
ATOM 646 C CA . GLY A 1 83 ? 6.074 -5.840 -9.456 1.00 64.19 83 GLY A CA 1
ATOM 647 C C . GLY A 1 83 ? 5.223 -4.806 -8.709 1.00 64.19 83 GLY A C 1
ATOM 648 O O . GLY A 1 83 ? 4.552 -5.192 -7.758 1.00 64.19 83 GLY A O 1
ATOM 649 N N . ILE A 1 84 ? 5.183 -3.527 -9.131 1.00 69.50 84 ILE A N 1
ATOM 650 C CA . ILE A 1 84 ? 4.283 -2.546 -8.487 1.00 69.50 84 ILE A CA 1
ATOM 651 C C . ILE A 1 84 ? 2.836 -2.921 -8.774 1.00 69.50 84 ILE A C 1
ATOM 653 O O . ILE A 1 84 ? 2.064 -3.014 -7.836 1.00 69.50 84 ILE A O 1
ATOM 657 N N . TRP A 1 85 ? 2.466 -3.164 -10.033 1.00 71.38 85 TRP A N 1
ATOM 658 C CA . TRP A 1 85 ? 1.084 -3.495 -10.394 1.00 71.38 85 TRP A CA 1
ATOM 659 C C . TRP A 1 85 ? 0.595 -4.779 -9.718 1.00 71.38 85 TRP A C 1
ATOM 661 O O . TRP A 1 85 ? -0.476 -4.789 -9.119 1.00 71.38 85 TRP A O 1
ATOM 671 N N . ALA A 1 86 ? 1.397 -5.843 -9.752 1.00 73.44 86 ALA A N 1
ATOM 672 C CA . ALA A 1 86 ? 1.129 -7.097 -9.060 1.00 73.44 86 ALA A CA 1
ATOM 673 C C . ALA A 1 86 ? 1.068 -6.882 -7.547 1.00 73.44 86 ALA A C 1
ATOM 675 O O . ALA A 1 86 ? 0.116 -7.330 -6.916 1.00 73.44 86 ALA A O 1
ATOM 676 N N . GLY A 1 87 ? 2.026 -6.143 -6.979 1.00 75.44 87 GLY A N 1
ATOM 677 C CA . GLY A 1 87 ? 2.025 -5.751 -5.574 1.00 75.44 87 GLY A CA 1
ATOM 678 C C . GLY A 1 87 ? 0.745 -5.007 -5.198 1.00 75.44 87 GLY A C 1
ATOM 679 O O . GLY A 1 87 ? 0.090 -5.388 -4.238 1.00 75.44 87 GLY A O 1
ATOM 680 N N . SER A 1 88 ? 0.320 -4.029 -5.997 1.00 79.62 88 SER A N 1
ATOM 681 C CA . SER A 1 88 ? -0.902 -3.257 -5.782 1.00 79.62 88 SER A CA 1
ATOM 682 C C . SER A 1 88 ? -2.159 -4.103 -5.875 1.00 79.62 88 SER A C 1
ATOM 684 O O . SER A 1 88 ? -3.008 -3.984 -4.998 1.00 79.62 88 SER A O 1
ATOM 686 N N . VAL A 1 89 ? -2.282 -4.983 -6.871 1.00 82.56 89 VAL A N 1
ATOM 687 C CA . VAL A 1 89 ? -3.428 -5.902 -6.986 1.00 82.56 89 VAL A CA 1
ATOM 688 C C . VAL A 1 89 ? -3.483 -6.843 -5.782 1.00 82.56 89 VAL A C 1
ATOM 690 O O . VAL A 1 89 ? -4.536 -6.977 -5.161 1.00 82.56 89 VAL A O 1
ATOM 693 N N . ILE A 1 90 ? -2.348 -7.436 -5.398 1.00 82.62 90 ILE A N 1
ATOM 694 C CA . ILE A 1 90 ? -2.240 -8.279 -4.198 1.00 82.62 90 ILE A CA 1
ATOM 695 C C . ILE A 1 90 ? -2.606 -7.474 -2.944 1.00 82.62 90 ILE A C 1
ATOM 697 O O . ILE A 1 90 ? -3.315 -7.980 -2.077 1.00 82.62 90 ILE A O 1
ATOM 701 N N . GLY A 1 91 ? -2.174 -6.214 -2.865 1.00 81.69 91 GLY A N 1
ATOM 702 C CA . GLY A 1 91 ? -2.507 -5.287 -1.790 1.00 81.69 91 GLY A CA 1
ATOM 703 C C . GLY A 1 91 ? -4.004 -5.019 -1.706 1.00 81.69 91 GLY A C 1
ATOM 704 O O . GLY A 1 91 ? -4.593 -5.227 -0.652 1.00 81.69 91 GLY A O 1
ATOM 705 N N . PHE A 1 92 ? -4.645 -4.637 -2.814 1.00 85.75 92 PHE A N 1
ATOM 706 C CA . PHE A 1 92 ? -6.092 -4.415 -2.884 1.00 85.75 92 PHE A CA 1
ATOM 707 C C . PHE A 1 92 ? -6.886 -5.646 -2.441 1.00 85.75 92 PHE A C 1
ATOM 709 O O . PHE A 1 92 ? -7.821 -5.516 -1.649 1.00 85.75 92 PHE A O 1
ATOM 716 N N . VAL A 1 93 ? -6.485 -6.839 -2.893 1.00 86.06 93 VAL A N 1
ATOM 717 C CA . VAL A 1 93 ? -7.096 -8.101 -2.453 1.00 86.06 93 VAL A CA 1
ATOM 718 C C . VAL A 1 93 ? -6.856 -8.320 -0.958 1.00 86.06 93 VAL A C 1
ATOM 720 O O . VAL A 1 93 ? -7.798 -8.615 -0.231 1.00 86.06 93 VAL A O 1
ATOM 723 N N . GLY A 1 94 ? -5.634 -8.117 -0.465 1.00 81.50 94 GLY A N 1
ATOM 724 C CA . GLY A 1 94 ? -5.292 -8.278 0.949 1.00 81.50 94 GLY A CA 1
ATOM 725 C C . GLY A 1 94 ? -6.042 -7.317 1.878 1.00 81.50 94 GLY A C 1
ATOM 726 O O . GLY A 1 94 ? -6.511 -7.735 2.937 1.00 81.50 94 GLY A O 1
ATOM 727 N N . PHE A 1 95 ? -6.206 -6.049 1.494 1.00 84.25 95 PHE A N 1
ATOM 728 C CA . PHE A 1 95 ? -7.002 -5.079 2.254 1.00 84.25 95 PHE A CA 1
ATOM 729 C C . PHE A 1 95 ? -8.497 -5.412 2.193 1.00 84.25 95 PHE A C 1
ATOM 731 O O . PHE A 1 95 ? -9.173 -5.363 3.219 1.00 84.25 95 PHE A O 1
ATOM 738 N N . GLY A 1 96 ? -9.005 -5.817 1.024 1.00 84.81 96 GLY A N 1
ATOM 739 C CA . GLY A 1 96 ? -10.406 -6.209 0.848 1.00 84.81 96 GLY A CA 1
ATOM 740 C C . GLY A 1 96 ? -10.778 -7.446 1.665 1.00 84.81 96 GLY A C 1
ATOM 741 O O . GLY A 1 96 ? -11.785 -7.437 2.372 1.00 84.81 96 GLY A O 1
ATOM 742 N N . VAL A 1 97 ? -9.923 -8.473 1.647 1.00 84.19 97 VAL A N 1
ATOM 743 C CA . VAL A 1 97 ? -10.093 -9.687 2.460 1.00 84.19 97 VAL A CA 1
ATOM 744 C C . VAL A 1 97 ? -10.123 -9.340 3.947 1.00 84.19 97 VAL A C 1
ATOM 746 O O . VAL A 1 97 ? -10.981 -9.846 4.659 1.00 84.19 97 VAL A O 1
ATOM 749 N N . GLN A 1 98 ? -9.256 -8.437 4.419 1.00 78.38 98 GLN A N 1
ATOM 750 C CA . GLN A 1 98 ? -9.254 -8.014 5.826 1.00 78.38 98 GLN A CA 1
ATOM 751 C C . GLN A 1 98 ? -10.485 -7.203 6.232 1.00 78.38 98 GLN A C 1
ATOM 753 O O . GLN A 1 98 ? -10.902 -7.280 7.384 1.00 78.38 98 GLN A O 1
ATOM 758 N N . MET A 1 99 ? -11.061 -6.419 5.321 1.00 81.50 99 MET A N 1
ATOM 759 C CA . MET A 1 99 ? -12.281 -5.663 5.611 1.00 81.50 99 MET A CA 1
ATOM 760 C C . MET A 1 99 ? -13.532 -6.545 5.644 1.00 81.50 99 MET A C 1
ATOM 762 O O . MET A 1 99 ? -14.453 -6.236 6.398 1.00 81.50 99 MET A O 1
ATOM 766 N N . GLY A 1 100 ? -13.570 -7.598 4.819 1.00 82.31 100 GLY A N 1
ATOM 767 C CA . GLY A 1 100 ? -14.736 -8.472 4.652 1.00 82.31 100 GLY A CA 1
ATOM 768 C C . GLY A 1 100 ? -14.716 -9.766 5.468 1.00 82.31 100 GLY A C 1
ATOM 769 O O . GLY A 1 100 ? -15.689 -10.511 5.426 1.00 82.31 100 GLY A O 1
ATOM 770 N N . THR A 1 101 ? -13.628 -10.070 6.176 1.00 80.81 101 THR A N 1
ATOM 771 C CA . THR A 1 101 ? -13.531 -11.271 7.016 1.00 80.81 101 THR A CA 1
ATOM 772 C C . THR A 1 101 ? -13.824 -10.962 8.480 1.00 80.81 101 THR A C 1
ATOM 774 O O . THR A 1 101 ? -13.235 -10.051 9.053 1.00 80.81 101 THR A O 1
ATOM 777 N N . ASP A 1 102 ? -14.649 -11.796 9.111 1.00 76.38 102 ASP A N 1
ATOM 778 C CA . ASP A 1 102 ? -14.837 -11.831 10.571 1.00 76.38 102 ASP A CA 1
ATOM 779 C C . ASP A 1 102 ? -14.046 -12.975 11.230 1.00 76.38 102 ASP A C 1
ATOM 781 O O . ASP A 1 102 ? -14.054 -13.149 12.445 1.00 76.38 102 ASP A O 1
ATOM 785 N N . THR A 1 103 ? -13.335 -13.780 10.432 1.00 77.50 103 THR A N 1
ATOM 786 C CA . THR A 1 103 ? -12.533 -14.903 10.935 1.00 77.50 103 THR A CA 1
ATOM 787 C C . THR A 1 103 ? -11.069 -14.519 11.104 1.00 77.50 103 THR A C 1
ATOM 789 O O . THR A 1 103 ? -10.488 -13.842 10.249 1.00 77.50 103 THR A O 1
ATOM 792 N N . VAL A 1 104 ? -10.443 -15.024 12.172 1.00 75.81 104 VAL A N 1
ATOM 793 C CA . VAL A 1 104 ? -9.000 -14.863 12.428 1.00 75.81 104 VAL A CA 1
ATOM 794 C C . VAL A 1 104 ? -8.178 -15.397 11.251 1.00 75.81 104 VAL A C 1
ATOM 796 O O . VAL A 1 104 ? -7.262 -14.725 10.788 1.00 75.81 104 VAL A O 1
ATOM 799 N N . ALA A 1 105 ? -8.558 -16.556 10.699 1.00 73.25 105 ALA A N 1
ATOM 800 C CA . ALA A 1 105 ? -7.890 -17.148 9.542 1.00 73.25 105 ALA A CA 1
ATOM 801 C C . ALA A 1 105 ? -7.924 -16.225 8.312 1.00 73.25 105 ALA A C 1
ATOM 803 O O . ALA A 1 105 ? -6.900 -16.045 7.652 1.00 73.25 105 ALA A O 1
ATOM 804 N N . GLY A 1 106 ? -9.064 -15.586 8.025 1.00 74.56 106 GLY A N 1
ATOM 805 C CA . GLY A 1 106 ? -9.157 -14.633 6.921 1.00 74.56 106 GLY A CA 1
ATOM 806 C C . GLY A 1 106 ? -8.306 -13.380 7.142 1.00 74.56 106 GLY A C 1
ATOM 807 O O . GLY A 1 106 ? -7.676 -12.907 6.195 1.00 74.56 106 GLY A O 1
ATOM 808 N N . VAL A 1 107 ? -8.201 -12.879 8.382 1.00 77.50 107 VAL A N 1
ATOM 809 C CA . VAL A 1 107 ? -7.278 -11.771 8.700 1.00 77.50 107 VAL A CA 1
ATOM 810 C C . VAL A 1 107 ? -5.832 -12.202 8.485 1.00 77.50 107 VAL A C 1
ATOM 812 O O . VAL A 1 107 ? -5.073 -11.447 7.883 1.00 77.50 107 VAL A O 1
ATOM 815 N N . CYS A 1 108 ? -5.447 -13.410 8.908 1.00 76.06 108 CYS A N 1
ATOM 816 C CA . CYS A 1 108 ? -4.105 -13.949 8.680 1.00 76.06 108 CYS A CA 1
ATOM 817 C C . CYS A 1 108 ? -3.772 -14.025 7.184 1.00 76.06 108 CYS A C 1
ATOM 819 O O . CYS A 1 108 ? -2.741 -13.501 6.771 1.00 76.06 108 CYS A O 1
ATOM 821 N N . VAL A 1 109 ? -4.665 -14.588 6.361 1.00 79.06 109 VAL A N 1
ATOM 822 C CA . VAL A 1 109 ? -4.476 -14.659 4.900 1.00 79.06 109 VAL A CA 1
ATOM 823 C C . VAL A 1 109 ? -4.352 -13.259 4.298 1.00 79.06 109 VAL A C 1
ATOM 825 O O . VAL A 1 109 ? -3.410 -12.982 3.552 1.00 79.06 109 VAL A O 1
ATOM 828 N N . GLY A 1 110 ? -5.261 -12.350 4.658 1.00 78.88 110 GLY A N 1
ATOM 829 C CA . GLY A 1 110 ? -5.212 -10.967 4.197 1.00 78.88 110 GLY A CA 1
ATOM 830 C C . GLY A 1 110 ? -3.922 -10.251 4.615 1.00 78.88 110 GLY A C 1
ATOM 831 O O . GLY A 1 110 ? -3.339 -9.518 3.816 1.00 78.88 110 GLY A O 1
ATOM 832 N N . ARG A 1 111 ? -3.410 -10.521 5.821 1.00 78.31 111 ARG A N 1
ATOM 833 C CA . ARG A 1 111 ? -2.134 -9.987 6.317 1.00 78.31 111 ARG A CA 1
ATOM 834 C C . ARG A 1 111 ? -0.929 -10.552 5.587 1.00 78.31 111 ARG A C 1
ATOM 836 O O . ARG A 1 111 ? -0.026 -9.783 5.265 1.00 78.31 111 ARG A O 1
ATOM 843 N N . THR A 1 112 ? -0.915 -11.842 5.269 1.00 76.94 112 THR A N 1
ATOM 844 C CA . THR A 1 112 ? 0.146 -12.432 4.443 1.00 76.94 112 THR A CA 1
ATOM 845 C C . THR A 1 112 ? 0.183 -11.772 3.065 1.00 76.94 112 THR A C 1
ATOM 847 O O . THR A 1 112 ? 1.259 -11.397 2.600 1.00 76.94 112 THR A O 1
ATOM 850 N N . LEU A 1 113 ? -0.977 -11.543 2.441 1.00 81.00 113 LEU A N 1
ATOM 851 C CA . LEU A 1 113 ? -1.064 -10.850 1.150 1.00 81.00 113 LEU A CA 1
ATOM 852 C C . LEU A 1 113 ? -0.566 -9.401 1.237 1.00 81.00 113 LEU A C 1
ATOM 854 O O . LEU A 1 113 ? 0.238 -8.978 0.406 1.00 81.00 113 LEU A O 1
ATOM 858 N N . VAL A 1 114 ? -0.969 -8.650 2.266 1.00 81.94 114 VAL A N 1
ATOM 859 C CA . VAL A 1 114 ? -0.466 -7.283 2.489 1.00 81.94 114 VAL A CA 1
ATOM 860 C C . VAL A 1 114 ? 1.041 -7.270 2.758 1.00 81.94 114 VAL A C 1
ATOM 862 O O . VAL A 1 114 ? 1.746 -6.413 2.229 1.00 81.94 114 VAL A O 1
ATOM 865 N N . GLY A 1 115 ? 1.565 -8.245 3.503 1.00 79.56 115 GLY A N 1
ATOM 866 C CA . GLY A 1 115 ? 3.003 -8.406 3.723 1.00 79.56 115 GLY A CA 1
ATOM 867 C C . GLY A 1 115 ? 3.768 -8.630 2.417 1.00 79.56 115 GLY A C 1
ATOM 868 O O . GLY A 1 115 ? 4.791 -7.986 2.182 1.00 79.56 115 GLY A O 1
ATOM 869 N N . VAL A 1 116 ? 3.234 -9.471 1.526 1.00 80.38 116 VAL A N 1
ATOM 870 C CA . VAL A 1 116 ? 3.787 -9.678 0.179 1.00 80.38 116 VAL A CA 1
ATOM 871 C C . VAL A 1 116 ? 3.745 -8.377 -0.631 1.00 80.38 116 VAL A C 1
ATOM 873 O O . VAL A 1 116 ? 4.771 -7.979 -1.181 1.00 80.38 116 VAL A O 1
ATOM 876 N N . CYS A 1 117 ? 2.611 -7.670 -0.650 1.00 82.12 117 CYS A N 1
ATOM 877 C CA . CYS A 1 117 ? 2.465 -6.360 -1.301 1.00 82.12 117 CYS A CA 1
ATOM 878 C C . CYS A 1 117 ? 3.513 -5.345 -0.810 1.00 82.12 117 CYS A C 1
ATOM 880 O O . CYS A 1 117 ? 4.205 -4.717 -1.613 1.00 82.12 117 CYS A O 1
ATOM 882 N N . ASN A 1 118 ? 3.668 -5.199 0.507 1.00 80.75 118 ASN A N 1
ATOM 883 C CA . ASN A 1 118 ? 4.642 -4.279 1.090 1.00 80.75 118 ASN A CA 1
ATOM 884 C C . ASN A 1 118 ? 6.083 -4.673 0.734 1.00 80.75 118 ASN A C 1
ATOM 886 O O . ASN A 1 118 ? 6.903 -3.797 0.460 1.00 80.75 118 ASN A O 1
ATOM 890 N N . ALA A 1 119 ? 6.393 -5.970 0.678 1.00 79.94 119 ALA A N 1
ATOM 891 C CA . ALA A 1 119 ? 7.714 -6.434 0.270 1.00 79.94 119 ALA A CA 1
ATOM 892 C C . ALA A 1 119 ? 8.037 -6.038 -1.180 1.00 79.94 119 ALA A C 1
ATOM 894 O O . ALA A 1 119 ? 9.114 -5.499 -1.440 1.00 79.94 119 ALA A O 1
ATOM 895 N N . PHE A 1 120 ? 7.085 -6.202 -2.106 1.00 78.44 120 PHE A N 1
ATOM 896 C CA . PHE A 1 120 ? 7.234 -5.717 -3.482 1.00 78.44 120 PHE A CA 1
ATOM 897 C C . PHE A 1 120 ? 7.538 -4.221 -3.538 1.00 78.44 120 PHE A C 1
ATOM 899 O O . PHE A 1 120 ? 8.459 -3.799 -4.241 1.00 78.44 120 PHE A O 1
ATOM 906 N N . TYR A 1 121 ? 6.782 -3.423 -2.786 1.00 81.44 121 TYR A N 1
ATOM 907 C CA . TYR A 1 121 ? 6.957 -1.976 -2.739 1.00 81.44 121 TYR A CA 1
ATOM 908 C C . TYR A 1 121 ? 8.321 -1.561 -2.200 1.00 81.44 121 TYR A C 1
ATOM 910 O O . TYR A 1 121 ? 8.982 -0.730 -2.822 1.00 81.44 121 TYR A O 1
ATOM 918 N N . ILE A 1 122 ? 8.770 -2.147 -1.089 1.00 80.50 122 ILE A N 1
ATOM 919 C CA . ILE A 1 122 ? 10.068 -1.814 -0.491 1.00 80.50 122 ILE A CA 1
ATOM 920 C C . ILE A 1 122 ? 11.199 -2.192 -1.445 1.00 80.50 122 ILE A C 1
ATOM 922 O O . ILE A 1 122 ? 12.065 -1.359 -1.718 1.00 80.50 122 ILE A O 1
ATOM 926 N N . THR A 1 123 ? 11.187 -3.414 -1.986 1.00 77.81 123 THR A N 1
ATOM 927 C CA . THR A 1 123 ? 12.239 -3.890 -2.891 1.00 77.81 123 THR A CA 1
ATOM 928 C C . THR A 1 123 ? 12.302 -3.048 -4.158 1.00 77.81 123 THR A C 1
ATOM 930 O O . THR A 1 123 ? 13.385 -2.596 -4.535 1.00 77.81 123 THR A O 1
ATOM 933 N N . PHE A 1 124 ? 11.157 -2.781 -4.792 1.00 75.44 124 PHE A N 1
ATOM 934 C CA . PHE A 1 124 ? 11.120 -1.978 -6.010 1.00 75.44 124 PHE A CA 1
ATOM 935 C C . PHE A 1 124 ? 11.550 -0.536 -5.748 1.00 75.44 124 PHE A C 1
ATOM 937 O O . PHE A 1 124 ? 12.394 -0.002 -6.467 1.00 75.44 124 PHE A O 1
ATOM 944 N N . ALA A 1 125 ? 11.004 0.099 -4.710 1.00 79.31 125 ALA A N 1
ATOM 945 C CA . ALA A 1 125 ? 11.325 1.484 -4.412 1.00 79.31 125 ALA A CA 1
ATOM 946 C C . ALA A 1 125 ? 12.810 1.642 -4.036 1.00 79.31 125 ALA A C 1
ATOM 948 O O . ALA A 1 125 ? 13.455 2.588 -4.488 1.00 79.31 125 ALA A O 1
ATOM 949 N N . ASN A 1 126 ? 13.385 0.691 -3.290 1.00 79.19 126 ASN A N 1
ATOM 950 C CA . ASN A 1 126 ? 14.811 0.696 -2.960 1.00 79.19 126 ASN A CA 1
ATOM 951 C C . ASN A 1 126 ? 15.688 0.525 -4.211 1.00 79.19 126 ASN A C 1
ATOM 953 O O . ASN A 1 126 ? 16.603 1.323 -4.440 1.00 79.19 126 ASN A O 1
ATOM 957 N N . ALA A 1 127 ? 15.365 -0.458 -5.060 1.00 75.56 127 ALA A N 1
ATOM 958 C CA . ALA A 1 127 ? 16.063 -0.677 -6.322 1.00 75.56 127 ALA A CA 1
ATOM 959 C C . ALA A 1 127 ? 16.010 0.582 -7.202 1.00 75.56 127 ALA A C 1
ATOM 961 O O . ALA A 1 127 ? 17.055 1.084 -7.621 1.00 75.56 127 ALA A O 1
ATOM 962 N N . TYR A 1 128 ? 14.825 1.170 -7.378 1.00 73.88 128 TYR A N 1
ATOM 963 C CA . TYR A 1 128 ? 14.626 2.369 -8.191 1.00 73.88 128 TYR A CA 1
ATOM 964 C C . TYR A 1 128 ? 15.456 3.560 -7.700 1.00 73.88 128 TYR A C 1
ATOM 966 O O . TYR A 1 128 ? 16.120 4.228 -8.499 1.00 73.88 128 TYR A O 1
ATOM 974 N N . VAL A 1 129 ? 15.443 3.829 -6.389 1.00 74.69 129 VAL A N 1
ATOM 975 C CA . VAL A 1 129 ? 16.220 4.922 -5.785 1.00 74.69 129 VAL A CA 1
ATOM 976 C C . VAL A 1 129 ? 17.719 4.670 -5.947 1.00 74.69 129 VAL A C 1
ATOM 978 O O . VAL A 1 129 ? 18.451 5.582 -6.329 1.00 74.69 129 VAL A O 1
ATOM 981 N N . SER A 1 130 ? 18.187 3.439 -5.725 1.00 73.50 130 SER A N 1
ATOM 982 C CA . SER A 1 130 ? 19.611 3.100 -5.852 1.00 73.50 130 SER A CA 1
ATOM 983 C C . SER A 1 130 ? 20.143 3.260 -7.286 1.00 73.50 130 SER A C 1
ATOM 985 O O . SER A 1 130 ? 21.287 3.687 -7.483 1.00 73.50 130 SER A O 1
ATOM 987 N N . GLU A 1 131 ? 19.298 2.971 -8.279 1.00 69.69 131 GLU A N 1
ATOM 988 C CA . GLU A 1 131 ? 19.633 3.003 -9.704 1.00 69.69 131 GLU A CA 1
ATOM 989 C C . GLU A 1 131 ? 19.511 4.398 -10.314 1.00 69.69 131 GLU A C 1
ATOM 991 O O . GLU A 1 131 ? 20.347 4.786 -11.132 1.00 69.69 131 GLU A O 1
ATOM 996 N N . SER A 1 132 ? 18.492 5.156 -9.911 1.00 70.44 132 SER A N 1
ATOM 997 C CA . SER A 1 132 ? 18.208 6.480 -10.473 1.00 70.44 132 SER A CA 1
ATOM 998 C C . SER A 1 132 ? 19.037 7.581 -9.811 1.00 70.44 132 SER A C 1
ATOM 1000 O O . SER A 1 132 ? 19.314 8.609 -10.433 1.00 70.44 132 SER A O 1
ATOM 1002 N N . ALA A 1 133 ? 19.471 7.382 -8.562 1.00 69.69 133 ALA A N 1
ATOM 1003 C CA . ALA A 1 133 ? 20.182 8.413 -7.821 1.00 69.69 133 ALA A CA 1
ATOM 1004 C C . ALA A 1 133 ? 21.582 8.717 -8.401 1.00 69.69 133 ALA A C 1
ATOM 1006 O O . ALA A 1 133 ? 22.427 7.807 -8.498 1.00 69.69 133 ALA A O 1
ATOM 1007 N N . PRO A 1 134 ? 21.894 9.997 -8.701 1.00 66.00 134 PRO A N 1
ATOM 1008 C CA . PRO A 1 134 ? 23.238 10.409 -9.086 1.00 66.00 134 PRO A CA 1
ATOM 1009 C C . PRO A 1 134 ? 24.209 10.223 -7.912 1.00 66.00 134 PRO A C 1
ATOM 1011 O O . PRO A 1 134 ? 23.843 10.365 -6.745 1.00 66.00 134 PRO A O 1
ATOM 1014 N N . ARG A 1 135 ? 25.477 9.906 -8.214 1.00 70.88 135 ARG A N 1
ATOM 1015 C CA . ARG A 1 135 ? 26.460 9.452 -7.206 1.00 70.88 135 ARG A CA 1
ATOM 1016 C C . ARG A 1 135 ? 26.630 10.407 -6.013 1.00 70.88 135 ARG A C 1
ATOM 1018 O O . ARG A 1 135 ? 26.845 9.921 -4.913 1.00 70.88 135 ARG A O 1
ATOM 1025 N N . HIS A 1 136 ? 26.516 11.721 -6.220 1.00 70.19 136 HIS A N 1
ATOM 1026 C CA . HIS A 1 136 ? 26.678 12.731 -5.167 1.00 70.19 136 HIS A CA 1
ATOM 1027 C C . HIS A 1 136 ? 25.419 12.925 -4.292 1.00 70.19 136 HIS A C 1
ATOM 1029 O O . HIS A 1 136 ? 25.555 13.299 -3.135 1.00 70.19 136 HIS A O 1
ATOM 1035 N N . LEU A 1 137 ? 24.207 12.621 -4.788 1.00 73.12 137 LEU A N 1
ATOM 1036 C CA . LEU A 1 137 ? 22.949 12.739 -4.016 1.00 73.12 137 LEU A CA 1
ATOM 1037 C C . LEU A 1 137 ? 22.419 11.402 -3.493 1.00 73.12 137 LEU A C 1
ATOM 1039 O O . LEU A 1 137 ? 21.438 11.383 -2.752 1.00 73.12 137 LEU A O 1
ATOM 1043 N N . ARG A 1 138 ? 23.054 10.278 -3.839 1.00 73.69 138 ARG A N 1
ATOM 1044 C CA . ARG A 1 138 ? 22.576 8.938 -3.470 1.00 73.69 138 ARG A CA 1
ATOM 1045 C C . ARG A 1 138 ? 22.372 8.751 -1.968 1.00 73.69 138 ARG A C 1
ATOM 1047 O O . ARG A 1 138 ? 21.376 8.154 -1.577 1.00 73.69 138 ARG A O 1
ATOM 1054 N N . ALA A 1 139 ? 23.260 9.300 -1.138 1.00 78.38 139 ALA A N 1
ATOM 1055 C CA . ALA A 1 139 ? 23.113 9.246 0.316 1.00 78.38 139 ALA A CA 1
ATOM 1056 C C . ALA A 1 139 ? 21.901 10.056 0.811 1.00 78.38 139 ALA A C 1
ATOM 1058 O O . ALA A 1 139 ? 21.138 9.566 1.634 1.00 78.38 139 ALA A O 1
ATOM 1059 N N . VAL A 1 140 ? 21.677 11.258 0.265 1.00 80.62 140 VAL A N 1
ATOM 1060 C CA . VAL A 1 140 ? 20.528 12.111 0.622 1.00 80.62 140 VAL A CA 1
ATOM 1061 C C . VAL A 1 140 ? 19.212 11.441 0.228 1.00 80.62 140 VAL A C 1
ATOM 1063 O O . VAL A 1 140 ? 18.270 11.404 1.014 1.00 80.62 140 VAL A O 1
ATOM 1066 N N . MET A 1 141 ? 19.155 10.855 -0.970 1.00 76.69 141 MET A N 1
ATOM 1067 C CA . MET A 1 141 ? 17.968 10.150 -1.462 1.00 76.69 141 MET A CA 1
ATOM 1068 C C . MET A 1 141 ? 17.694 8.871 -0.658 1.00 76.69 141 MET A C 1
ATOM 1070 O O . MET A 1 141 ? 16.544 8.600 -0.323 1.00 76.69 141 MET A O 1
ATOM 1074 N N . GLY A 1 142 ? 18.740 8.127 -0.282 1.00 77.00 142 GLY A N 1
ATOM 1075 C CA . GLY A 1 142 ? 18.623 6.983 0.627 1.00 77.00 142 GLY A CA 1
ATOM 1076 C C . GLY A 1 142 ? 18.186 7.378 2.044 1.00 77.00 142 GLY A C 1
ATOM 1077 O O . GLY A 1 142 ? 17.380 6.682 2.654 1.00 77.00 142 GLY A O 1
ATOM 1078 N N . GLY A 1 143 ? 18.653 8.521 2.553 1.00 82.12 143 GLY A N 1
ATOM 1079 C CA . GLY A 1 143 ? 18.216 9.067 3.841 1.00 82.12 143 GLY A CA 1
ATOM 1080 C C . GLY A 1 143 ? 16.738 9.464 3.836 1.00 82.12 143 GLY A C 1
ATOM 1081 O O . GLY A 1 143 ? 16.004 9.106 4.754 1.00 82.12 143 GLY A O 1
ATOM 1082 N N . LEU A 1 144 ? 16.275 10.129 2.770 1.00 81.56 144 LEU A N 1
ATOM 1083 C CA . LEU A 1 144 ? 14.851 10.428 2.583 1.00 81.56 144 LEU A CA 1
ATOM 1084 C C . LEU A 1 144 ? 14.022 9.143 2.547 1.00 81.56 144 LEU A C 1
ATOM 1086 O O . LEU A 1 144 ? 13.028 9.047 3.260 1.00 81.56 144 LEU A O 1
ATOM 1090 N N . PHE A 1 145 ? 14.467 8.133 1.799 1.00 79.31 145 PHE A N 1
ATOM 1091 C CA . PHE A 1 145 ? 13.813 6.826 1.762 1.00 79.31 145 PHE A CA 1
ATOM 1092 C C . PHE A 1 145 ? 13.660 6.206 3.161 1.00 79.31 145 PHE A C 1
ATOM 1094 O O . PHE A 1 145 ? 12.595 5.688 3.484 1.00 79.31 145 PHE A O 1
ATOM 1101 N N . GLY A 1 146 ? 14.683 6.317 4.015 1.00 83.94 146 GLY A N 1
ATOM 1102 C CA . GLY A 1 146 ? 14.653 5.802 5.388 1.00 83.94 146 GLY A CA 1
ATOM 1103 C C . GLY A 1 146 ? 13.727 6.557 6.349 1.00 83.94 146 GLY A C 1
ATOM 1104 O O . GLY A 1 146 ? 13.237 5.963 7.305 1.00 83.94 146 GLY A O 1
ATOM 1105 N N . ILE A 1 147 ? 13.447 7.842 6.105 1.00 86.88 147 ILE A N 1
ATOM 1106 C CA . ILE A 1 147 ? 12.547 8.655 6.948 1.00 86.88 147 ILE A CA 1
ATOM 1107 C C . ILE A 1 147 ? 11.069 8.419 6.591 1.00 86.88 147 ILE A C 1
ATOM 1109 O O . ILE A 1 147 ? 10.190 8.586 7.439 1.00 86.88 147 ILE A O 1
ATOM 1113 N N . MET A 1 148 ? 10.769 8.003 5.356 1.00 86.50 148 MET A N 1
ATOM 1114 C CA . MET A 1 148 ? 9.388 7.837 4.890 1.00 86.50 148 MET A CA 1
ATOM 1115 C C . MET A 1 148 ? 8.542 6.831 5.694 1.00 86.50 148 MET A C 1
ATOM 1117 O O . MET A 1 148 ? 7.388 7.164 5.980 1.00 86.50 148 MET A O 1
ATOM 1121 N N . PRO A 1 149 ? 9.053 5.658 6.129 1.00 86.69 149 PRO A N 1
ATOM 1122 C CA . PRO A 1 149 ? 8.314 4.776 7.032 1.00 86.69 149 PRO A CA 1
ATOM 1123 C C . PRO A 1 149 ? 7.887 5.468 8.329 1.00 86.69 149 PRO A C 1
ATOM 1125 O O . PRO A 1 149 ? 6.773 5.262 8.796 1.00 86.69 149 PRO A O 1
ATOM 1128 N N . THR A 1 150 ? 8.723 6.342 8.891 1.00 90.44 150 THR A N 1
ATOM 1129 C CA . THR A 1 150 ? 8.388 7.078 10.118 1.00 90.44 150 THR A CA 1
ATOM 1130 C C . THR A 1 150 ? 7.220 8.036 9.891 1.00 90.44 150 THR A C 1
ATOM 1132 O O . THR A 1 150 ? 6.297 8.083 10.703 1.00 90.44 150 THR A O 1
ATOM 1135 N N . ILE A 1 151 ? 7.209 8.752 8.761 1.00 90.88 151 ILE A N 1
ATOM 1136 C CA . ILE A 1 151 ? 6.086 9.624 8.375 1.00 90.88 151 ILE A CA 1
ATOM 1137 C C . ILE A 1 151 ? 4.810 8.793 8.186 1.00 90.88 151 ILE A C 1
ATOM 1139 O O . ILE A 1 151 ? 3.742 9.171 8.668 1.00 90.88 151 ILE A O 1
ATOM 1143 N N . GLY A 1 152 ? 4.927 7.632 7.539 1.00 88.94 152 GLY A N 1
ATOM 1144 C CA . GLY A 1 152 ? 3.832 6.674 7.399 1.00 88.94 152 GLY A CA 1
ATOM 1145 C C . GLY A 1 152 ? 3.270 6.217 8.739 1.00 88.94 152 GLY A C 1
ATOM 1146 O O . GLY A 1 152 ? 2.060 6.263 8.945 1.00 88.94 152 GLY A O 1
ATOM 1147 N N . GLY A 1 153 ? 4.145 5.855 9.676 1.00 89.25 153 GLY A N 1
ATOM 1148 C CA . GLY A 1 153 ? 3.754 5.428 11.018 1.00 89.25 153 GLY A CA 1
ATOM 1149 C C . GLY A 1 153 ? 3.053 6.526 11.818 1.00 89.25 153 GLY A C 1
ATOM 1150 O O . GLY A 1 153 ? 2.087 6.251 12.534 1.00 89.25 153 GLY A O 1
ATOM 1151 N N . MET A 1 154 ? 3.467 7.785 11.648 1.00 91.62 154 MET A N 1
ATOM 1152 C CA . MET A 1 154 ? 2.760 8.933 12.225 1.00 91.62 154 MET A CA 1
ATOM 1153 C C . MET A 1 154 ? 1.346 9.067 11.647 1.00 91.62 154 MET A C 1
ATOM 1155 O O . MET A 1 154 ? 0.388 9.163 12.413 1.00 91.62 154 MET A O 1
ATOM 1159 N N . LEU A 1 155 ? 1.187 9.003 10.320 1.00 91.38 155 LEU A N 1
ATOM 1160 C CA . LEU A 1 155 ? -0.132 9.042 9.672 1.00 91.38 155 LEU A CA 1
ATOM 1161 C C . LEU A 1 155 ? -1.023 7.866 10.111 1.00 91.38 155 LEU A C 1
ATOM 1163 O O . LEU A 1 155 ? -2.206 8.061 10.395 1.00 91.38 155 LEU A O 1
ATOM 1167 N N . GLY A 1 156 ? -0.456 6.663 10.230 1.00 89.25 156 GLY A N 1
ATOM 1168 C CA . GLY A 1 156 ? -1.159 5.481 10.738 1.00 89.25 156 GLY A CA 1
ATOM 1169 C C . GLY A 1 156 ? -1.620 5.660 12.185 1.00 89.25 156 GLY A C 1
ATOM 1170 O O . GLY A 1 156 ? -2.765 5.375 12.522 1.00 89.25 156 GLY A O 1
ATOM 1171 N N . THR A 1 157 ? -0.774 6.236 13.036 1.00 89.31 157 THR A N 1
ATOM 1172 C CA . THR A 1 157 ? -1.135 6.535 14.430 1.00 89.31 157 THR A CA 1
ATOM 1173 C C . THR A 1 157 ? -2.248 7.584 14.517 1.00 89.31 157 THR A C 1
ATOM 1175 O O . THR A 1 157 ? -3.151 7.454 15.343 1.00 89.31 157 THR A O 1
ATOM 1178 N N . VAL A 1 158 ? -2.235 8.603 13.650 1.00 91.00 158 VAL A N 1
ATOM 1179 C CA . VAL A 1 158 ? -3.288 9.632 13.603 1.00 91.00 158 VAL A CA 1
ATOM 1180 C C . VAL A 1 158 ? -4.633 9.031 13.196 1.00 91.00 158 VAL A C 1
ATOM 1182 O O . VAL A 1 158 ? -5.638 9.291 13.852 1.00 91.00 158 VAL A O 1
ATOM 1185 N N . THR A 1 159 ? -4.678 8.201 12.155 1.00 88.94 159 THR A N 1
ATOM 1186 C CA . THR A 1 159 ? -5.941 7.580 11.708 1.00 88.94 159 THR A CA 1
ATOM 1187 C C . THR A 1 159 ? -6.523 6.633 12.755 1.00 88.94 159 THR A C 1
ATOM 1189 O O . THR A 1 159 ? -7.725 6.661 13.016 1.00 88.94 159 THR A O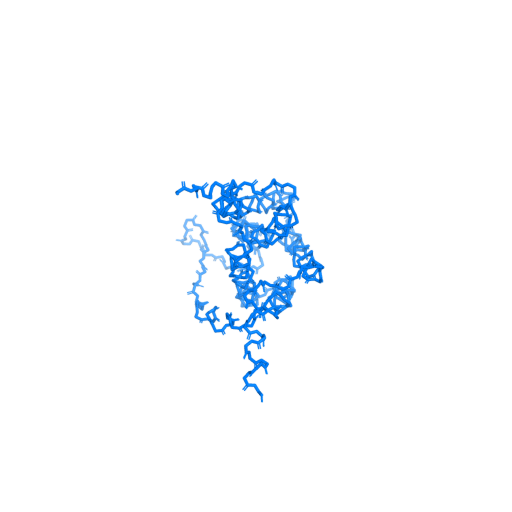 1
ATOM 1192 N N . VAL A 1 160 ? -5.666 5.867 13.431 1.00 87.31 160 VAL A N 1
ATOM 1193 C CA . VAL A 1 160 ? -6.026 5.052 14.599 1.00 87.31 160 VAL A CA 1
ATOM 1194 C C . VAL A 1 160 ? -6.588 5.911 15.727 1.00 87.31 160 VAL A C 1
ATOM 1196 O O . VAL A 1 160 ? -7.610 5.562 16.317 1.00 87.31 160 VAL A O 1
ATOM 1199 N N . TYR A 1 161 ? -5.932 7.029 16.041 1.00 87.81 161 TYR A N 1
ATOM 1200 C CA . TYR A 1 161 ? -6.375 7.935 17.096 1.00 87.81 161 TYR A CA 1
ATOM 1201 C C . TYR A 1 161 ? -7.769 8.499 16.798 1.00 87.81 161 TYR A C 1
ATOM 1203 O O . TYR A 1 161 ? -8.621 8.518 17.686 1.00 87.81 161 TYR A O 1
ATOM 1211 N N . LEU A 1 162 ? -8.028 8.870 15.541 1.00 88.06 162 LEU A N 1
ATOM 1212 C CA . LEU A 1 162 ? -9.346 9.322 15.087 1.00 88.06 162 LEU A CA 1
ATOM 1213 C C . LEU A 1 162 ? -10.409 8.216 15.183 1.00 88.06 162 LEU A C 1
ATOM 1215 O O . LEU A 1 162 ? -11.560 8.501 15.503 1.00 88.06 162 LEU A O 1
ATOM 1219 N N . ALA A 1 163 ? -10.032 6.955 14.961 1.00 86.06 163 ALA A N 1
ATOM 1220 C CA . ALA A 1 163 ? -10.945 5.814 15.036 1.00 86.06 163 ALA A CA 1
ATOM 1221 C C . ALA A 1 163 ? -11.167 5.272 16.465 1.00 86.06 163 ALA A C 1
ATOM 1223 O O . ALA A 1 163 ? -12.079 4.474 16.685 1.00 86.06 163 ALA A O 1
ATOM 1224 N N . LYS A 1 164 ? -10.375 5.704 17.458 1.00 80.56 164 LYS A N 1
ATOM 1225 C CA . LYS A 1 164 ? -10.395 5.168 18.834 1.00 80.56 164 LYS A CA 1
ATOM 1226 C C . LYS A 1 164 ? -11.754 5.292 19.535 1.00 80.56 164 LYS A C 1
ATOM 1228 O O . LYS A 1 164 ? -12.076 4.455 20.372 1.00 80.56 164 LYS A O 1
ATOM 1233 N N . GLY A 1 165 ? -12.528 6.336 19.233 1.00 80.00 165 GLY A N 1
ATOM 1234 C CA . GLY A 1 165 ? -13.829 6.593 19.867 1.00 80.00 165 GLY A CA 1
ATOM 1235 C C . GLY A 1 165 ? -14.960 5.666 19.409 1.00 80.00 165 GLY A C 1
ATOM 1236 O O . GLY A 1 165 ? -16.087 5.809 19.872 1.00 80.00 165 GLY A O 1
ATOM 1237 N N . ILE A 1 166 ? -14.684 4.748 18.483 1.00 81.56 166 ILE A N 1
ATOM 1238 C CA . ILE A 1 166 ? -15.685 3.897 17.849 1.00 81.56 166 ILE A CA 1
ATOM 1239 C C . ILE A 1 166 ? -15.642 2.508 18.495 1.00 81.56 166 ILE A C 1
ATOM 1241 O O . ILE A 1 166 ? -14.618 1.833 18.459 1.00 81.56 166 ILE A O 1
ATOM 1245 N N . ASP A 1 167 ? -16.767 2.059 19.054 1.00 74.94 167 ASP A N 1
ATOM 1246 C CA . ASP A 1 167 ? -16.891 0.741 19.705 1.00 74.94 167 ASP A CA 1
ATOM 1247 C C . ASP A 1 167 ? -17.396 -0.378 18.768 1.00 74.94 167 ASP A C 1
ATOM 1249 O O . ASP A 1 167 ? -17.460 -1.547 19.164 1.00 74.94 167 ASP A O 1
ATOM 1253 N N . ASN A 1 168 ? -17.756 -0.024 17.532 1.00 78.31 168 ASN A N 1
ATOM 1254 C CA . ASN A 1 168 ? -18.249 -0.938 16.497 1.00 78.31 168 ASN A CA 1
ATOM 1255 C C . ASN A 1 168 ? -17.108 -1.438 15.592 1.00 78.31 168 ASN A C 1
ATOM 1257 O O . ASN A 1 168 ? -15.989 -0.930 15.651 1.00 78.31 168 ASN A O 1
ATOM 1261 N N . GLN A 1 169 ? -17.408 -2.377 14.685 1.00 76.25 169 GLN A N 1
ATOM 1262 C CA . GLN A 1 169 ? -16.464 -2.896 13.674 1.00 76.25 169 GLN A CA 1
ATOM 1263 C C . GLN A 1 169 ? -15.804 -1.794 12.816 1.00 76.25 169 GLN A C 1
ATOM 1265 O O . GLN A 1 169 ? -14.678 -1.942 12.343 1.00 76.25 169 GLN A O 1
ATOM 1270 N N . LEU A 1 170 ? -16.456 -0.632 12.704 1.00 81.12 170 LEU A N 1
ATOM 1271 C CA . LEU A 1 170 ? -15.913 0.559 12.051 1.00 81.12 170 LEU A CA 1
ATOM 1272 C C . LEU A 1 170 ? -14.571 1.034 12.646 1.00 81.12 170 LEU A C 1
ATOM 1274 O O . LEU A 1 170 ? -13.809 1.700 11.946 1.00 81.12 170 LEU A O 1
ATOM 1278 N N . CYS A 1 171 ? -14.245 0.675 13.895 1.00 80.81 171 CYS A N 1
ATOM 1279 C CA . CYS A 1 171 ? -13.010 1.104 14.556 1.00 80.81 171 CYS A CA 1
ATOM 1280 C C . CYS A 1 171 ? -11.739 0.637 13.825 1.00 80.81 171 CYS A C 1
ATOM 1282 O O . CYS A 1 171 ? -10.761 1.378 13.771 1.00 80.81 171 CYS A O 1
ATOM 1284 N N . TYR A 1 172 ? -11.752 -0.567 13.240 1.00 80.62 172 TYR A N 1
ATOM 1285 C CA . TYR A 1 172 ? -10.620 -1.108 12.478 1.00 80.62 172 TYR A CA 1
ATOM 1286 C C . TYR A 1 172 ? -10.829 -0.976 10.965 1.00 80.62 172 TYR A C 1
ATOM 1288 O O . TYR A 1 172 ? -9.859 -0.820 10.222 1.00 80.62 172 TYR A O 1
ATOM 1296 N N . GLN A 1 173 ? -12.082 -0.959 10.497 1.00 84.56 173 GLN A N 1
ATOM 1297 C CA . GLN A 1 173 ? -12.391 -0.789 9.077 1.00 84.56 173 GLN A CA 1
ATOM 1298 C C . GLN A 1 173 ? -12.015 0.598 8.543 1.00 84.56 173 GLN A C 1
ATOM 1300 O O . GLN A 1 173 ? -11.575 0.684 7.403 1.00 84.56 173 GLN A O 1
ATOM 1305 N N . ILE A 1 174 ? -12.133 1.672 9.335 1.00 87.00 174 ILE A N 1
ATOM 1306 C CA . ILE A 1 174 ? -11.748 3.024 8.887 1.00 87.00 174 ILE A CA 1
ATOM 1307 C C . ILE A 1 174 ? -10.234 3.111 8.609 1.00 87.00 174 ILE A C 1
ATOM 1309 O O . ILE A 1 174 ? -9.868 3.471 7.487 1.00 87.00 174 ILE A O 1
ATOM 1313 N N . PRO A 1 175 ? -9.335 2.724 9.542 1.00 85.94 175 PRO A N 1
ATOM 1314 C CA . PRO A 1 175 ? -7.903 2.665 9.250 1.00 85.94 175 PRO A CA 1
ATOM 1315 C C . PRO A 1 175 ? -7.555 1.748 8.068 1.00 85.94 175 PRO A C 1
ATOM 1317 O O . PRO A 1 175 ? -6.683 2.117 7.279 1.00 85.94 175 PRO A O 1
ATOM 1320 N N . LEU A 1 176 ? -8.244 0.602 7.917 1.00 85.94 176 LEU A N 1
ATOM 1321 C CA . LEU A 1 176 ? -8.104 -0.297 6.758 1.00 85.94 176 LEU A CA 1
ATOM 1322 C C . LEU A 1 176 ? -8.535 0.360 5.445 1.00 85.94 176 LEU A C 1
ATOM 1324 O O . LEU A 1 176 ? -7.831 0.243 4.448 1.00 85.94 176 LEU A O 1
ATOM 1328 N N . ALA A 1 177 ? -9.651 1.083 5.428 1.00 86.44 177 ALA A N 1
ATOM 1329 C CA . ALA A 1 177 ? -10.127 1.780 4.238 1.00 86.44 177 ALA A CA 1
ATOM 1330 C C . ALA A 1 177 ? -9.128 2.859 3.792 1.00 86.44 177 ALA A C 1
ATOM 1332 O O . ALA A 1 177 ? -8.857 3.010 2.602 1.00 86.44 177 ALA A O 1
ATOM 1333 N N . CYS A 1 178 ? -8.501 3.559 4.739 1.00 87.12 178 CYS A N 1
ATOM 1334 C CA . CYS A 1 178 ? -7.448 4.526 4.437 1.00 87.12 178 CYS A CA 1
ATOM 1335 C C . CYS A 1 178 ? -6.198 3.885 3.799 1.00 87.12 178 CYS A C 1
ATOM 1337 O O . CYS A 1 178 ? -5.519 4.554 3.021 1.00 87.12 178 CYS A O 1
ATOM 1339 N N . LEU A 1 179 ? -5.915 2.594 4.037 1.00 84.81 179 LEU A N 1
ATOM 1340 C CA . LEU A 1 179 ? -4.816 1.887 3.360 1.00 84.81 179 LEU A CA 1
ATOM 1341 C C . LEU A 1 179 ? -5.035 1.748 1.854 1.00 84.81 179 LEU A C 1
ATOM 1343 O O . LEU A 1 179 ? -4.047 1.629 1.143 1.00 84.81 179 LEU A O 1
ATOM 1347 N N . PHE A 1 180 ? -6.272 1.815 1.344 1.00 84.94 180 PHE A N 1
ATOM 1348 C CA . PHE A 1 180 ? -6.540 1.784 -0.102 1.00 84.94 180 PHE A CA 1
ATOM 1349 C C . PHE A 1 180 ? -6.054 3.047 -0.826 1.00 84.94 180 PHE A C 1
ATOM 1351 O O . PHE A 1 180 ? -5.823 3.012 -2.037 1.00 84.94 180 PHE A O 1
ATOM 1358 N N . PHE A 1 181 ? -5.858 4.157 -0.107 1.00 86.81 181 PHE A N 1
ATOM 1359 C CA . PHE A 1 181 ? -5.387 5.410 -0.695 1.00 86.81 181 PHE A CA 1
ATOM 1360 C C . PHE A 1 181 ? -3.995 5.255 -1.321 1.00 86.81 181 PHE A C 1
ATOM 1362 O O . PHE A 1 181 ? -3.785 5.597 -2.484 1.00 86.81 181 PHE A O 1
ATOM 1369 N N . PHE A 1 182 ? -3.048 4.680 -0.584 1.00 84.00 182 PHE A N 1
ATOM 1370 C CA . PHE A 1 182 ? -1.663 4.559 -1.027 1.00 84.00 182 PHE A CA 1
ATOM 1371 C C . PHE A 1 182 ? -1.439 3.656 -2.255 1.00 84.00 182 PHE A C 1
ATOM 1373 O O . PHE A 1 182 ? -0.781 4.130 -3.180 1.00 84.00 182 PHE A O 1
ATOM 1380 N N . PRO A 1 183 ? -1.953 2.408 -2.352 1.0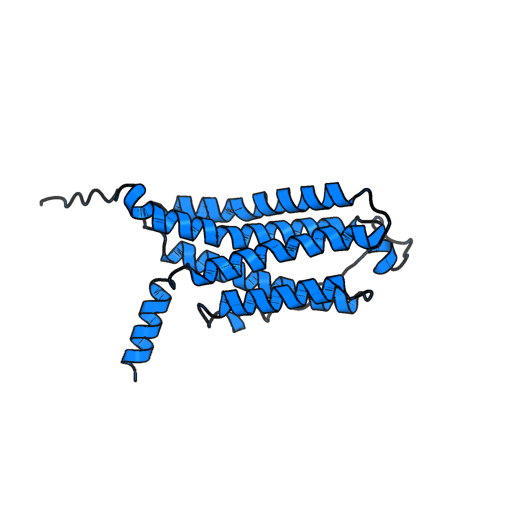0 81.00 183 PRO A N 1
ATOM 1381 C CA . PRO A 1 183 ? -1.811 1.599 -3.559 1.00 81.00 183 PRO A CA 1
ATOM 1382 C C . PRO A 1 183 ? -2.486 2.274 -4.755 1.00 81.00 183 PRO A C 1
ATOM 1384 O O . PRO A 1 183 ? -1.930 2.234 -5.845 1.00 81.00 183 PRO A O 1
ATOM 1387 N N . THR A 1 184 ? -3.610 2.975 -4.559 1.00 83.75 184 THR A N 1
ATOM 1388 C CA . THR A 1 184 ? -4.261 3.742 -5.634 1.00 83.75 184 THR A CA 1
ATOM 1389 C C . THR A 1 184 ? -3.340 4.838 -6.162 1.00 83.75 184 THR A C 1
ATOM 1391 O O . THR A 1 184 ? -3.121 4.936 -7.370 1.00 83.75 184 THR A O 1
ATOM 1394 N N . VAL A 1 185 ? -2.742 5.631 -5.265 1.00 84.31 185 VAL A N 1
ATOM 1395 C CA . VAL A 1 185 ? -1.776 6.666 -5.652 1.00 84.31 185 VAL A CA 1
ATOM 1396 C C . VAL A 1 185 ? -0.561 6.037 -6.336 1.00 84.31 185 VAL A C 1
ATOM 1398 O O . VAL A 1 185 ? -0.138 6.527 -7.378 1.00 84.31 185 VAL A O 1
ATOM 1401 N N . LEU A 1 186 ? -0.028 4.927 -5.821 1.00 81.25 186 LEU A N 1
ATOM 1402 C CA . LEU A 1 186 ? 1.114 4.237 -6.428 1.00 81.25 186 LEU A CA 1
ATOM 1403 C C . LEU A 1 186 ? 0.799 3.688 -7.825 1.00 81.25 186 LEU A C 1
ATOM 1405 O O . LEU A 1 186 ? 1.635 3.845 -8.711 1.00 81.25 186 LEU A O 1
ATOM 1409 N N . CYS A 1 187 ? -0.388 3.117 -8.059 1.00 80.56 187 CYS A N 1
ATOM 1410 C CA . CYS A 1 187 ? -0.816 2.677 -9.391 1.00 80.56 187 CYS A CA 1
ATOM 1411 C C . CYS A 1 187 ? -0.873 3.844 -10.381 1.00 80.56 187 CYS A C 1
ATOM 1413 O O . CYS A 1 187 ? -0.357 3.734 -11.491 1.00 80.56 187 CYS A O 1
ATOM 1415 N N . VAL A 1 188 ? -1.457 4.978 -9.977 1.00 81.38 188 VAL A N 1
ATOM 1416 C CA . VAL A 1 188 ? -1.515 6.179 -10.827 1.00 81.38 188 VAL A CA 1
ATOM 1417 C C . VAL A 1 188 ? -0.106 6.689 -11.127 1.00 81.38 188 VAL A C 1
ATOM 1419 O O . VAL A 1 188 ? 0.210 7.001 -12.273 1.00 81.38 188 VAL A O 1
ATOM 1422 N N . MET A 1 189 ? 0.773 6.722 -10.123 1.00 75.31 189 MET A N 1
ATOM 1423 C CA . MET A 1 189 ? 2.154 7.177 -10.300 1.00 75.31 189 MET A CA 1
ATOM 1424 C C . MET A 1 189 ? 2.982 6.213 -11.157 1.00 75.31 189 MET A C 1
ATOM 1426 O O . MET A 1 189 ? 3.810 6.669 -11.943 1.00 75.31 189 MET A O 1
ATOM 1430 N N . ALA A 1 190 ? 2.736 4.904 -11.075 1.00 74.25 190 ALA A N 1
ATOM 1431 C CA . ALA A 1 190 ? 3.424 3.903 -11.887 1.00 74.25 190 ALA A CA 1
ATOM 1432 C C . ALA A 1 190 ? 3.198 4.096 -13.398 1.00 74.25 190 ALA A C 1
ATOM 1434 O O . ALA A 1 190 ? 4.057 3.706 -14.183 1.00 74.25 190 ALA A O 1
ATOM 1435 N N . VAL A 1 191 ? 2.094 4.735 -13.814 1.00 74.94 191 VAL A N 1
ATOM 1436 C CA . VAL A 1 191 ? 1.843 5.087 -15.226 1.00 74.94 191 VAL A CA 1
ATOM 1437 C C . VAL A 1 191 ? 2.780 6.200 -15.714 1.00 74.94 191 VAL A C 1
ATOM 1439 O O . VAL A 1 191 ? 3.194 6.198 -16.871 1.00 74.94 191 VAL A O 1
ATOM 1442 N N . PHE A 1 192 ? 3.130 7.154 -14.847 1.00 73.19 192 PHE A N 1
ATOM 1443 C CA . PHE A 1 192 ? 3.956 8.311 -15.214 1.00 73.19 192 PHE A CA 1
ATOM 1444 C C . PHE A 1 192 ? 5.454 8.086 -15.008 1.00 73.19 192 PHE A C 1
ATOM 1446 O O . PHE A 1 192 ? 6.271 8.833 -15.554 1.00 73.19 192 PHE A O 1
ATOM 1453 N N . ILE A 1 193 ? 5.833 7.095 -14.200 1.00 70.88 193 ILE A N 1
ATOM 1454 C CA . ILE A 1 193 ? 7.232 6.857 -13.863 1.00 70.88 193 ILE A CA 1
ATOM 1455 C C . ILE A 1 193 ? 7.901 6.039 -14.969 1.00 70.88 193 ILE A C 1
ATOM 1457 O O . ILE A 1 193 ? 7.485 4.915 -15.246 1.00 70.88 193 ILE A O 1
ATOM 1461 N N . PRO A 1 194 ? 8.968 6.564 -15.599 1.00 64.69 194 PRO A N 1
ATOM 1462 C CA . PRO A 1 194 ? 9.727 5.789 -16.565 1.00 64.69 194 PRO A CA 1
ATOM 1463 C C . PRO A 1 194 ? 10.395 4.595 -15.874 1.00 64.69 194 PRO A C 1
ATOM 1465 O O . PRO A 1 194 ? 10.924 4.740 -14.767 1.00 64.69 194 PRO A O 1
ATOM 1468 N N . GLU A 1 195 ? 10.411 3.439 -16.557 1.00 61.97 195 GLU A N 1
ATOM 1469 C CA . GLU A 1 195 ? 11.130 2.242 -16.094 1.00 61.97 195 GLU A CA 1
ATOM 1470 C C . GLU A 1 195 ? 12.566 2.584 -15.672 1.00 61.97 195 GLU A C 1
ATOM 1472 O O . GLU A 1 195 ? 13.201 3.466 -16.269 1.00 61.97 195 GLU A O 1
ATOM 1477 N N . SER A 1 196 ? 13.085 1.869 -14.666 1.00 66.00 196 SER A N 1
ATOM 1478 C CA . SER A 1 196 ? 14.436 2.116 -14.169 1.00 66.00 196 SER A CA 1
ATOM 1479 C C . SER A 1 196 ? 15.478 1.942 -15.290 1.00 66.00 196 SER A C 1
ATOM 1481 O O . SER A 1 196 ? 15.305 1.105 -16.187 1.00 66.00 196 SER A O 1
ATOM 1483 N N . PRO A 1 197 ? 16.588 2.705 -15.272 1.00 56.31 197 PRO A N 1
ATOM 1484 C CA . PRO A 1 197 ? 17.602 2.640 -16.326 1.00 56.31 197 PRO A CA 1
ATOM 1485 C C . PRO A 1 197 ? 18.180 1.232 -16.540 1.00 56.31 197 PRO A C 1
ATOM 1487 O O . PRO A 1 197 ? 18.499 0.865 -17.671 1.00 56.31 197 PRO A O 1
ATOM 1490 N N . ARG A 1 198 ? 18.300 0.421 -15.474 1.00 59.69 198 ARG A N 1
ATOM 1491 C CA . ARG A 1 198 ? 18.773 -0.967 -15.590 1.00 59.69 198 ARG A CA 1
ATOM 1492 C C . ARG A 1 198 ? 17.712 -1.895 -16.165 1.00 59.69 198 ARG A C 1
ATOM 1494 O O . ARG A 1 198 ? 18.085 -2.753 -16.958 1.00 59.69 198 ARG A O 1
ATOM 1501 N N . GLY A 1 199 ? 16.432 -1.704 -15.832 1.00 55.62 199 GLY A N 1
ATOM 1502 C CA . GLY A 1 199 ? 15.331 -2.468 -16.428 1.00 55.62 199 GLY A CA 1
ATOM 1503 C C . GLY A 1 199 ? 15.295 -2.311 -17.949 1.00 55.62 199 GLY A C 1
ATOM 1504 O O . GLY A 1 199 ? 15.242 -3.305 -18.675 1.00 55.62 199 GLY A O 1
ATOM 1505 N N . ARG A 1 200 ? 15.481 -1.076 -18.436 1.00 51.44 200 ARG A N 1
ATOM 1506 C CA . ARG A 1 200 ? 15.636 -0.793 -19.873 1.00 51.44 200 ARG A CA 1
ATOM 1507 C C . ARG A 1 200 ? 16.849 -1.502 -20.474 1.00 51.44 200 ARG A C 1
ATOM 1509 O O . ARG A 1 200 ? 16.704 -2.203 -21.466 1.00 51.44 200 ARG A O 1
ATOM 1516 N N . ALA A 1 201 ? 18.019 -1.391 -19.841 1.00 54.28 201 ALA A N 1
ATOM 1517 C CA . ALA A 1 201 ? 19.240 -2.038 -20.327 1.00 54.28 201 ALA A CA 1
ATOM 1518 C C . ALA A 1 201 ? 19.163 -3.580 -20.310 1.00 54.28 201 ALA A C 1
ATOM 1520 O O . ALA A 1 201 ? 19.784 -4.240 -21.139 1.00 54.28 201 ALA A O 1
ATOM 1521 N N . GLN A 1 202 ? 18.432 -4.178 -19.365 1.00 54.38 202 GLN A N 1
ATOM 1522 C CA . GLN A 1 202 ? 18.200 -5.625 -19.320 1.00 54.38 202 GLN A CA 1
ATOM 1523 C C . GLN A 1 202 ? 17.235 -6.081 -20.412 1.00 54.38 202 GLN A C 1
ATOM 1525 O O . GLN A 1 202 ? 17.499 -7.104 -21.038 1.00 54.38 202 GLN A O 1
ATOM 1530 N N . ARG A 1 203 ? 16.158 -5.326 -20.665 1.00 54.94 203 ARG A N 1
ATOM 1531 C CA . ARG A 1 203 ? 15.241 -5.589 -21.781 1.00 54.94 203 ARG A CA 1
ATOM 1532 C C . ARG A 1 203 ? 15.949 -5.470 -23.122 1.00 54.94 203 ARG A C 1
ATOM 1534 O O . ARG A 1 203 ? 15.850 -6.390 -23.915 1.00 54.94 203 ARG A O 1
ATOM 1541 N N . GLU A 1 204 ? 16.732 -4.414 -23.325 1.00 56.12 204 GLU A N 1
ATOM 1542 C CA . GLU A 1 204 ? 17.508 -4.214 -24.553 1.00 56.12 204 GLU A CA 1
ATOM 1543 C C . GLU A 1 204 ? 18.511 -5.355 -24.773 1.00 56.12 204 GLU A C 1
ATOM 1545 O O . GLU A 1 204 ? 18.609 -5.888 -25.872 1.00 56.12 204 GLU A O 1
ATOM 1550 N N . LYS A 1 205 ? 19.194 -5.823 -23.717 1.00 56.62 205 LYS A N 1
ATOM 1551 C CA . LYS A 1 205 ? 20.049 -7.020 -23.801 1.00 56.62 205 LYS A CA 1
ATOM 1552 C C . LYS A 1 205 ? 19.268 -8.303 -24.085 1.00 56.62 205 LYS A C 1
ATOM 1554 O O . LYS A 1 205 ? 19.782 -9.164 -24.786 1.00 56.62 205 LYS A O 1
ATOM 1559 N N . ALA A 1 206 ? 18.071 -8.460 -23.521 1.00 54.34 206 ALA A N 1
ATOM 1560 C CA . ALA A 1 206 ? 17.227 -9.634 -23.741 1.00 54.34 206 ALA A CA 1
ATOM 1561 C C . ALA A 1 206 ? 16.585 -9.644 -25.139 1.00 54.34 206 ALA A C 1
ATOM 1563 O O . ALA A 1 206 ? 16.368 -10.715 -25.698 1.00 54.34 206 ALA A O 1
ATOM 1564 N N . GLU A 1 207 ? 16.292 -8.470 -25.698 1.00 55.53 207 GLU A N 1
ATOM 1565 C CA . GLU A 1 207 ? 15.821 -8.290 -27.072 1.00 55.53 207 GLU A CA 1
ATOM 1566 C C . GLU A 1 207 ? 16.964 -8.467 -28.074 1.00 55.53 207 GLU A C 1
ATOM 1568 O O . GLU A 1 207 ? 16.780 -9.174 -29.053 1.00 55.53 207 GLU A O 1
ATOM 1573 N N . ALA A 1 208 ? 18.158 -7.934 -27.793 1.00 62.09 208 ALA A N 1
ATOM 1574 C CA . ALA A 1 208 ? 19.349 -8.134 -28.624 1.00 62.09 208 ALA A CA 1
ATOM 1575 C C . ALA A 1 208 ? 19.901 -9.574 -28.593 1.00 62.09 208 ALA A C 1
ATOM 1577 O O . ALA A 1 208 ? 20.738 -9.926 -29.419 1.00 62.09 208 ALA A O 1
ATOM 1578 N N . ALA A 1 209 ? 19.480 -10.392 -27.623 1.00 56.84 209 ALA A N 1
ATOM 1579 C CA . ALA A 1 209 ? 19.834 -11.809 -27.530 1.00 56.84 209 ALA A CA 1
ATOM 1580 C C . ALA A 1 209 ? 18.873 -12.738 -28.302 1.00 56.84 209 ALA A C 1
ATOM 1582 O O . ALA A 1 209 ? 19.076 -13.954 -28.274 1.00 56.84 209 ALA A O 1
ATOM 1583 N N . ARG A 1 210 ? 17.830 -12.195 -28.945 1.00 45.88 210 ARG A N 1
ATOM 1584 C CA . ARG A 1 210 ? 16.977 -12.916 -29.902 1.00 45.88 210 ARG A CA 1
ATOM 1585 C C . ARG A 1 210 ? 17.409 -12.610 -31.328 1.00 45.88 210 ARG A C 1
ATOM 1587 O O . ARG A 1 210 ? 17.269 -13.534 -32.156 1.00 45.88 210 ARG A O 1
#

Organism: NCBI:txid100816